Protein AF-A0A956KA22-F1 (afdb_monomer_lite)

pLDDT: mean 93.28, std 4.85, range [54.28, 98.38]

Structure (mmCIF, N/CA/C/O backbone):
data_AF-A0A956KA22-F1
#
_entry.id   AF-A0A956KA22-F1
#
loop_
_atom_site.group_PDB
_atom_site.id
_atom_site.type_symbol
_atom_site.label_atom_id
_atom_site.label_alt_id
_atom_site.label_comp_id
_atom_site.label_asym_id
_atom_site.label_entity_id
_atom_site.label_seq_id
_atom_site.pdbx_PDB_ins_code
_atom_site.Cartn_x
_atom_site.Cartn_y
_atom_site.Cartn_z
_atom_site.occupancy
_atom_site.B_iso_or_equiv
_atom_site.auth_seq_id
_atom_site.auth_comp_id
_atom_site.auth_asym_id
_atom_site.auth_atom_id
_atom_site.pdbx_PDB_model_num
ATOM 1 N N . MET A 1 1 ? -9.770 10.014 14.768 1.00 96.06 1 MET A N 1
ATOM 2 C CA . MET A 1 1 ? -10.022 9.359 13.471 1.00 96.06 1 MET A CA 1
ATOM 3 C C . MET A 1 1 ? -8.996 9.826 12.457 1.00 96.06 1 MET A C 1
ATOM 5 O O . MET A 1 1 ? -8.842 11.029 12.274 1.00 96.06 1 MET A O 1
ATOM 9 N N . ILE A 1 2 ? -8.314 8.882 11.818 1.00 96.31 2 ILE A N 1
ATOM 10 C CA . ILE A 1 2 ? -7.490 9.120 10.635 1.00 96.31 2 ILE A CA 1
ATOM 11 C C . ILE A 1 2 ? -8.403 9.063 9.406 1.00 96.31 2 ILE A C 1
ATOM 13 O O . ILE A 1 2 ? -9.091 8.064 9.208 1.00 96.31 2 ILE A O 1
ATOM 17 N N . ARG A 1 3 ? -8.429 10.140 8.619 1.00 94.81 3 ARG A N 1
ATOM 18 C CA . ARG A 1 3 ? -9.144 10.244 7.336 1.00 94.81 3 ARG A CA 1
ATOM 19 C C . ARG A 1 3 ? -8.188 10.000 6.180 1.00 94.81 3 ARG A C 1
ATOM 21 O O . ARG A 1 3 ? -7.041 10.455 6.247 1.00 94.81 3 ARG A O 1
ATOM 28 N N . GLY A 1 4 ? -8.674 9.342 5.134 1.00 92.94 4 GLY A N 1
ATOM 29 C CA . GLY A 1 4 ? -7.859 8.984 3.976 1.00 92.94 4 GLY A CA 1
ATOM 30 C C . GLY A 1 4 ? -6.761 8.015 4.364 1.00 92.94 4 GLY A C 1
ATOM 31 O O . GLY A 1 4 ? -5.598 8.238 4.039 1.00 92.94 4 GLY A O 1
ATOM 32 N N . ALA A 1 5 ? -7.125 7.003 5.154 1.00 92.81 5 ALA A N 1
ATOM 33 C CA . ALA A 1 5 ? -6.249 5.917 5.546 1.00 92.81 5 ALA A CA 1
ATOM 34 C C . ALA A 1 5 ? -5.472 5.372 4.342 1.00 92.81 5 ALA A C 1
ATOM 36 O O . ALA A 1 5 ? -6.050 5.001 3.324 1.00 92.81 5 ALA A O 1
ATOM 37 N N . ARG A 1 6 ? -4.150 5.325 4.489 1.00 92.12 6 ARG A N 1
ATOM 38 C CA . ARG A 1 6 ? -3.203 4.962 3.439 1.00 92.12 6 ARG A CA 1
ATOM 39 C C . ARG A 1 6 ? -2.410 3.735 3.870 1.00 92.12 6 ARG A C 1
ATOM 41 O O . ARG A 1 6 ? -1.650 3.864 4.833 1.00 92.12 6 ARG A O 1
ATOM 48 N N . PRO A 1 7 ? -2.592 2.563 3.233 1.00 92.38 7 PRO A N 1
ATOM 49 C CA . PRO A 1 7 ? -1.891 1.320 3.569 1.00 92.38 7 PRO A CA 1
ATOM 50 C C . PRO A 1 7 ? -0.396 1.497 3.872 1.00 92.38 7 PRO A C 1
ATOM 52 O O . PRO A 1 7 ? 0.102 1.002 4.880 1.00 92.38 7 PRO A O 1
ATOM 55 N N . GLU A 1 8 ? 0.286 2.304 3.065 1.00 93.12 8 GLU A N 1
ATOM 56 C CA . GLU A 1 8 ? 1.708 2.625 3.157 1.00 93.12 8 GLU A CA 1
ATOM 57 C C . GLU A 1 8 ? 2.130 3.318 4.469 1.00 93.12 8 GLU A C 1
ATOM 59 O O . GLU A 1 8 ? 3.310 3.328 4.808 1.00 93.12 8 GLU A O 1
ATOM 64 N N . ARG A 1 9 ? 1.186 3.883 5.233 1.00 94.31 9 ARG A N 1
ATOM 65 C CA . ARG A 1 9 ? 1.426 4.552 6.525 1.00 94.31 9 ARG A CA 1
ATOM 66 C C . ARG A 1 9 ? 1.027 3.713 7.737 1.00 94.31 9 ARG A C 1
ATOM 68 O O . ARG A 1 9 ? 1.225 4.154 8.869 1.00 94.31 9 ARG A O 1
ATOM 75 N N . LEU A 1 10 ? 0.474 2.515 7.535 1.00 94.12 10 LEU A N 1
ATOM 76 C CA . LEU A 1 10 ? -0.045 1.696 8.631 1.00 94.12 10 LEU A CA 1
ATOM 77 C C . LEU A 1 10 ? 1.044 1.328 9.646 1.00 94.12 10 LEU A C 1
ATOM 79 O O . LEU A 1 10 ? 0.828 1.460 10.849 1.00 94.12 10 LEU A O 1
ATOM 83 N N . ARG A 1 11 ? 2.202 0.865 9.163 1.00 93.06 11 ARG A N 1
ATOM 84 C CA . ARG A 1 11 ? 3.307 0.434 10.027 1.00 93.06 11 ARG A CA 1
ATOM 85 C C . ARG A 1 11 ? 3.810 1.577 10.898 1.00 93.06 11 ARG A C 1
ATOM 87 O O . ARG A 1 11 ? 3.928 1.416 12.106 1.00 93.06 11 ARG A O 1
ATOM 94 N N . GLU A 1 12 ? 4.062 2.731 10.286 1.00 92.94 12 GLU A N 1
ATOM 95 C CA . GLU A 1 12 ? 4.511 3.937 10.987 1.00 92.94 12 GLU A CA 1
ATOM 96 C C . GLU A 1 12 ? 3.501 4.381 12.045 1.00 92.94 12 GLU A C 1
ATOM 98 O O . GLU A 1 12 ? 3.892 4.701 13.165 1.00 92.94 12 GLU A O 1
ATOM 103 N N . LEU A 1 13 ? 2.202 4.351 11.720 1.00 94.25 13 LEU A N 1
ATOM 104 C CA . LEU A 1 13 ? 1.164 4.659 12.695 1.00 94.25 13 LEU A CA 1
ATOM 105 C C . LEU A 1 13 ? 1.191 3.671 13.863 1.00 94.25 13 LEU A C 1
ATOM 107 O O . LEU A 1 13 ? 1.152 4.106 15.008 1.00 94.25 13 LEU A O 1
ATOM 111 N N . LEU A 1 14 ? 1.246 2.364 13.598 1.00 93.31 14 LEU A N 1
ATOM 112 C CA . LEU A 1 14 ? 1.230 1.361 14.661 1.00 93.31 14 LEU A CA 1
ATOM 113 C C . LEU A 1 14 ? 2.436 1.521 15.596 1.00 93.31 14 LEU A C 1
ATOM 115 O O . LEU A 1 14 ? 2.249 1.551 16.808 1.00 93.31 14 LEU A O 1
ATOM 119 N N . LEU A 1 15 ? 3.634 1.723 15.037 1.00 92.38 15 LEU A N 1
ATOM 120 C CA . LEU A 1 15 ? 4.850 1.985 15.813 1.00 92.38 15 LEU A CA 1
ATOM 121 C C . LEU A 1 15 ? 4.725 3.260 16.657 1.00 92.38 15 LEU A C 1
ATOM 123 O O . LEU A 1 15 ? 5.068 3.248 17.835 1.00 92.38 15 LEU A O 1
ATOM 127 N N . ALA A 1 16 ? 4.183 4.341 16.089 1.00 93.69 16 ALA A N 1
ATOM 128 C CA . ALA A 1 16 ? 3.969 5.584 16.827 1.00 93.69 16 ALA A CA 1
ATOM 129 C C . ALA A 1 16 ? 2.950 5.417 17.967 1.00 93.69 16 ALA A C 1
ATOM 131 O O . ALA A 1 16 ? 3.121 5.989 19.040 1.00 93.69 16 ALA A O 1
ATOM 132 N N . LEU A 1 17 ? 1.888 4.631 17.764 1.00 94.06 17 LEU A N 1
ATOM 133 C CA . LEU A 1 17 ? 0.907 4.349 18.816 1.00 94.06 17 LEU A CA 1
ATOM 134 C C . LEU A 1 17 ? 1.501 3.484 19.934 1.00 94.06 17 LEU A C 1
ATOM 136 O O . LEU A 1 17 ? 1.188 3.719 21.098 1.00 94.06 17 LEU A O 1
ATOM 140 N N . GLU A 1 18 ? 2.350 2.515 19.590 1.00 92.06 18 GLU A N 1
ATOM 141 C CA . GLU A 1 18 ? 3.063 1.669 20.555 1.00 92.06 18 GLU A CA 1
ATOM 142 C C . GLU A 1 18 ? 4.124 2.450 21.344 1.00 92.06 18 GLU A C 1
ATOM 144 O O . GLU A 1 18 ? 4.355 2.149 22.508 1.00 92.06 18 GLU A O 1
ATOM 149 N N . GLU A 1 19 ? 4.742 3.479 20.758 1.00 91.94 19 GLU A N 1
ATOM 150 C CA . GLU A 1 19 ? 5.656 4.375 21.481 1.00 91.94 19 GLU A CA 1
ATOM 151 C C . GLU A 1 19 ? 4.909 5.314 22.445 1.00 91.94 19 GLU A C 1
ATOM 153 O O . GLU A 1 19 ? 5.401 5.630 23.530 1.00 91.94 19 GLU A O 1
ATOM 158 N N . LEU A 1 20 ? 3.711 5.763 22.061 1.00 89.81 20 LEU A N 1
ATOM 159 C CA . LEU A 1 20 ? 2.900 6.686 22.857 1.00 89.81 20 LEU A CA 1
ATOM 160 C C . LEU A 1 20 ? 2.201 6.025 24.049 1.00 89.81 20 LEU A C 1
ATOM 162 O O . LEU A 1 20 ? 1.875 6.720 25.014 1.00 89.81 20 LEU A O 1
ATOM 166 N N . ASP A 1 21 ? 1.924 4.723 23.981 1.00 89.06 21 ASP A N 1
ATOM 167 C CA . ASP A 1 21 ? 1.211 4.001 25.030 1.00 89.06 21 ASP A CA 1
ATOM 168 C C . ASP A 1 21 ? 2.128 3.019 25.758 1.00 89.06 21 ASP A C 1
ATOM 170 O O . ASP A 1 21 ? 2.834 2.225 25.153 1.00 89.06 21 ASP A O 1
ATOM 174 N N . ALA A 1 22 ? 2.086 3.020 27.090 1.00 77.00 22 ALA A N 1
ATOM 175 C CA . ALA A 1 22 ? 2.920 2.122 27.894 1.00 77.00 22 ALA A CA 1
ATOM 176 C C . ALA A 1 22 ? 2.488 0.638 27.809 1.00 77.00 22 ALA A C 1
ATOM 178 O O . ALA A 1 22 ? 3.142 -0.225 28.397 1.00 77.00 22 ALA A O 1
ATOM 179 N N . GLY A 1 23 ? 1.376 0.340 27.126 1.00 78.56 23 GLY A N 1
ATOM 180 C CA . GLY A 1 23 ? 0.796 -0.994 26.966 1.00 78.56 23 GLY A CA 1
ATOM 181 C C . GLY A 1 23 ? 0.636 -1.408 25.497 1.00 78.56 23 GLY A C 1
ATOM 182 O O . GLY A 1 23 ? 0.774 -0.583 24.595 1.00 78.56 23 GLY A O 1
ATOM 183 N N . PRO A 1 24 ? 0.336 -2.694 25.229 1.00 82.50 24 PRO A N 1
ATOM 184 C CA . PRO A 1 24 ? 0.204 -3.189 23.867 1.00 82.50 24 PRO A CA 1
ATOM 185 C C . PRO A 1 24 ? -1.022 -2.581 23.184 1.00 82.50 24 PRO A C 1
ATOM 187 O O . PRO A 1 24 ? -2.165 -2.793 23.607 1.00 82.50 24 PRO A O 1
ATOM 190 N N . VAL A 1 25 ? -0.780 -1.892 22.069 1.00 92.00 25 VAL A N 1
ATOM 191 C CA . VAL A 1 25 ? -1.843 -1.433 21.174 1.00 92.00 25 VAL A CA 1
ATOM 192 C C . VAL A 1 25 ? -2.562 -2.651 20.604 1.00 92.00 25 VAL A C 1
ATOM 194 O O . VAL A 1 25 ? -1.930 -3.559 20.050 1.00 92.00 25 VAL A O 1
ATOM 197 N N . ARG A 1 26 ? -3.889 -2.688 20.732 1.00 93.25 26 ARG A N 1
ATOM 198 C CA . ARG A 1 26 ? -4.719 -3.691 20.059 1.00 93.25 26 ARG A CA 1
ATOM 199 C C . ARG A 1 26 ? -5.043 -3.189 18.663 1.00 93.25 26 ARG A C 1
ATOM 201 O O . ARG A 1 26 ? -5.686 -2.157 18.517 1.00 93.25 26 ARG A O 1
ATOM 208 N N . ALA A 1 27 ? -4.635 -3.923 17.639 1.00 93.38 27 ALA A N 1
ATOM 209 C CA . ALA A 1 27 ? -5.003 -3.615 16.268 1.00 93.38 27 ALA A CA 1
ATOM 210 C C . ALA A 1 27 ? -6.053 -4.625 15.785 1.00 93.38 27 ALA A C 1
ATOM 212 O O . ALA A 1 27 ? -5.909 -5.823 16.017 1.00 93.38 27 ALA A O 1
ATOM 213 N N . SER A 1 28 ? -7.137 -4.151 15.174 1.00 92.75 28 SER A N 1
ATOM 214 C CA . SER A 1 28 ? -8.213 -5.018 14.683 1.00 92.75 28 SER A CA 1
ATOM 215 C C . SER A 1 28 ? -8.899 -4.418 13.458 1.00 92.75 28 SER A C 1
ATOM 217 O O . SER A 1 28 ? -8.960 -3.204 13.275 1.00 92.75 28 SER A O 1
ATOM 219 N N . GLU A 1 29 ? -9.411 -5.293 12.603 1.00 91.56 29 GLU A N 1
ATOM 220 C CA . GLU A 1 29 ? -10.260 -4.998 11.457 1.00 91.56 29 GLU A CA 1
ATOM 221 C C . GLU A 1 29 ? -11.742 -5.317 11.713 1.00 91.56 29 GLU A C 1
ATOM 223 O O . GLU A 1 29 ? -12.535 -5.323 10.775 1.00 91.56 29 GLU A O 1
ATOM 228 N N . ARG A 1 30 ? -12.125 -5.639 12.956 1.00 92.44 30 ARG A N 1
ATOM 229 C CA . ARG A 1 30 ? -13.505 -5.938 13.359 1.00 92.44 30 ARG A CA 1
ATOM 230 C C . ARG A 1 30 ? -13.881 -5.198 14.627 1.00 92.44 30 ARG A C 1
ATOM 232 O O . ARG A 1 30 ? -13.200 -5.296 15.644 1.00 92.44 30 ARG A O 1
ATOM 239 N N . ALA A 1 31 ? -15.037 -4.544 14.616 1.00 93.94 31 ALA A N 1
ATOM 240 C CA . ALA A 1 31 ? -15.516 -3.886 15.825 1.00 93.94 31 ALA A CA 1
ATOM 241 C C . ALA A 1 31 ? -15.891 -4.879 16.939 1.00 93.94 31 ALA A C 1
ATOM 243 O O . ALA A 1 31 ? -15.813 -4.531 18.114 1.00 93.94 31 ALA A O 1
ATOM 244 N N . GLU A 1 32 ? -16.250 -6.129 16.622 1.00 94.00 32 GLU A N 1
ATOM 245 C CA . GLU A 1 32 ? -16.602 -7.097 17.670 1.00 94.00 32 GLU A CA 1
ATOM 246 C C . GLU A 1 32 ? -15.426 -7.470 18.580 1.00 94.00 32 GLU A C 1
ATOM 248 O O . GLU A 1 32 ? -15.645 -7.757 19.762 1.00 94.00 32 GLU A O 1
ATOM 253 N N . ASP A 1 33 ? -14.196 -7.399 18.067 1.00 92.38 33 ASP A N 1
ATOM 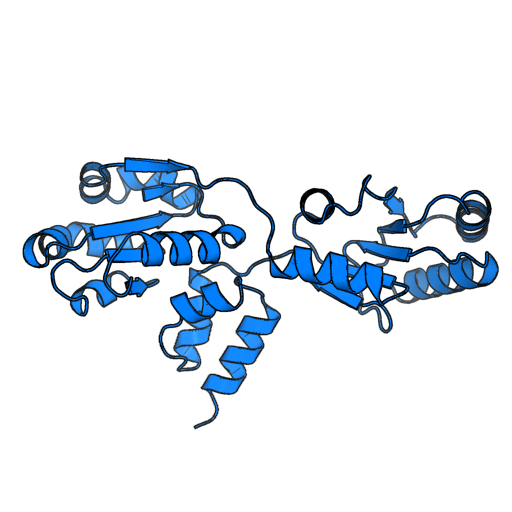254 C CA . ASP A 1 33 ? -12.973 -7.722 18.810 1.00 92.38 33 ASP A CA 1
ATOM 255 C C . ASP A 1 33 ? -12.747 -6.748 19.982 1.00 92.38 33 ASP A C 1
ATOM 257 O O . ASP A 1 33 ? -12.002 -7.043 20.918 1.00 92.38 33 ASP A O 1
ATOM 261 N N . LEU A 1 34 ? -13.437 -5.599 19.986 1.00 93.19 34 LEU A N 1
ATOM 262 C CA . LEU A 1 34 ? -13.403 -4.633 21.084 1.00 93.19 34 LEU A CA 1
ATOM 263 C C . LEU A 1 34 ? -13.885 -5.239 22.413 1.00 93.19 34 LEU A C 1
ATOM 265 O O . LEU A 1 34 ? -13.480 -4.790 23.485 1.00 93.19 34 LEU A O 1
ATOM 269 N N . ARG A 1 35 ? -14.724 -6.285 22.373 1.00 94.25 35 ARG A N 1
ATOM 270 C CA . ARG A 1 35 ? -15.208 -6.989 23.577 1.00 94.25 35 ARG A CA 1
ATOM 271 C C . ARG A 1 35 ? -14.097 -7.687 24.356 1.00 94.25 35 ARG A C 1
ATOM 273 O O . ARG A 1 35 ? -14.249 -7.910 25.556 1.00 94.25 35 ARG A O 1
ATOM 280 N N . GLU A 1 36 ? -13.016 -8.032 23.670 1.00 92.94 36 GLU A N 1
ATOM 281 C CA . GLU A 1 36 ? -11.864 -8.744 24.219 1.00 92.94 36 GLU A CA 1
ATOM 282 C C . GLU A 1 36 ? -10.769 -7.788 24.712 1.00 92.94 36 GLU A C 1
ATOM 284 O O . GLU A 1 36 ? -9.784 -8.245 25.276 1.00 92.94 36 GLU A O 1
ATOM 289 N N . CYS A 1 37 ? -10.928 -6.474 24.514 1.00 93.12 37 CYS A N 1
ATOM 290 C CA . CYS A 1 37 ? -9.918 -5.482 24.885 1.00 93.12 37 CYS A CA 1
ATOM 291 C C . CYS A 1 37 ? -9.889 -5.222 26.392 1.00 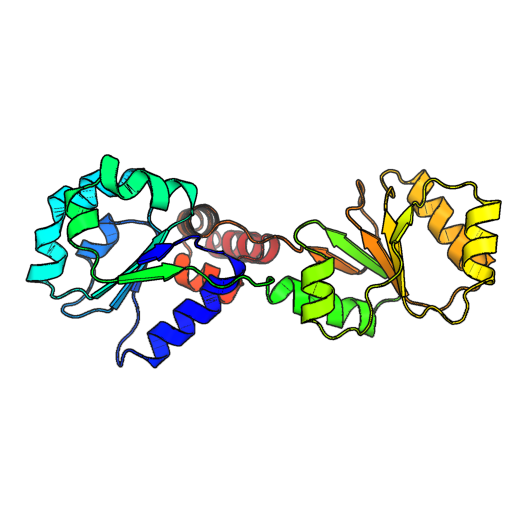93.12 37 CYS A C 1
ATOM 293 O O . CYS A 1 37 ? -10.939 -5.118 27.029 1.00 93.12 37 CYS A O 1
ATOM 295 N N . ASP A 1 38 ? -8.698 -5.036 26.948 1.00 93.56 38 ASP A N 1
ATOM 296 C CA . ASP A 1 38 ? -8.513 -4.728 28.365 1.00 93.56 38 ASP A CA 1
ATOM 297 C C . ASP A 1 38 ? -8.993 -3.308 28.721 1.00 93.56 38 ASP A C 1
ATOM 299 O O . ASP A 1 38 ? -9.151 -2.438 27.858 1.00 93.56 38 ASP A O 1
ATOM 303 N N . GLU A 1 39 ? -9.239 -3.051 30.012 1.00 94.38 39 GLU A N 1
ATOM 304 C CA . GLU A 1 39 ? -9.602 -1.706 30.476 1.00 94.38 39 GLU A CA 1
ATOM 305 C C . GLU A 1 39 ? -8.469 -0.706 30.182 1.00 94.38 39 GLU A C 1
ATOM 307 O O . GLU A 1 39 ? -7.302 -0.959 30.471 1.00 94.38 39 GLU A O 1
ATOM 312 N N . GLY A 1 40 ? -8.810 0.452 29.615 1.00 93.88 40 GLY A N 1
ATOM 313 C CA . GLY A 1 40 ? -7.864 1.519 29.294 1.00 93.88 40 GLY A CA 1
ATOM 314 C C . GLY A 1 40 ? -7.056 1.296 28.013 1.00 93.88 40 GLY A C 1
ATOM 315 O O . GLY A 1 40 ? -6.285 2.181 27.630 1.00 93.88 40 GLY A O 1
ATOM 316 N N . GLN A 1 41 ? -7.216 0.153 27.339 1.00 94.75 41 GLN A N 1
ATOM 317 C CA . GLN A 1 41 ? -6.386 -0.218 26.196 1.00 94.75 41 GLN A CA 1
ATOM 318 C C . GLN A 1 41 ? -6.535 0.763 25.020 1.00 94.75 41 GLN A C 1
ATOM 320 O O . GLN A 1 41 ? -7.635 1.243 24.719 1.00 94.75 41 GLN A O 1
ATOM 325 N N . LEU A 1 42 ? -5.410 1.062 24.359 1.00 96.12 42 LEU A N 1
ATOM 326 C CA . LEU A 1 42 ? -5.377 1.792 23.094 1.00 96.12 42 LEU A CA 1
ATOM 327 C C . LEU A 1 42 ? -5.624 0.840 21.921 1.00 96.12 42 LEU A C 1
ATOM 329 O O . LEU A 1 42 ? -4.998 -0.215 21.810 1.00 96.12 42 LEU A O 1
ATOM 333 N N . ILE A 1 43 ? -6.530 1.237 21.033 1.00 95.50 43 ILE A N 1
ATOM 334 C CA . ILE A 1 43 ? -7.012 0.412 19.933 1.00 95.50 43 ILE A CA 1
ATOM 335 C C . ILE A 1 43 ? -6.817 1.139 18.608 1.00 95.50 43 ILE A C 1
ATOM 337 O O . ILE A 1 43 ? -7.260 2.275 18.452 1.00 95.50 43 ILE A O 1
ATOM 341 N N . LEU A 1 44 ? -6.217 0.461 17.635 1.00 96.19 44 LEU A N 1
ATOM 342 C CA . LEU A 1 44 ? -6.245 0.835 16.228 1.00 96.19 44 LEU A CA 1
ATOM 343 C C . LEU A 1 44 ? -7.311 -0.010 15.523 1.00 96.19 44 LEU A C 1
ATOM 345 O O . LEU A 1 44 ? -7.132 -1.214 15.345 1.00 96.19 44 LEU A O 1
ATOM 349 N N . LEU A 1 45 ? -8.421 0.612 15.128 1.00 95.81 45 LEU A N 1
ATOM 350 C CA . LEU A 1 45 ? -9.530 -0.072 14.461 1.00 95.81 45 LEU A CA 1
ATOM 351 C C . LEU A 1 45 ? -9.591 0.331 12.987 1.00 95.81 45 LEU A C 1
ATOM 353 O O . LEU A 1 45 ? -9.887 1.488 12.679 1.00 95.81 45 LEU A O 1
ATOM 357 N N . ALA A 1 46 ? -9.350 -0.621 12.084 1.00 94.56 46 ALA A N 1
ATOM 358 C CA . ALA A 1 46 ? -9.609 -0.453 10.657 1.00 94.56 46 ALA A CA 1
ATOM 359 C C . ALA A 1 46 ? -11.120 -0.488 10.420 1.00 94.56 46 ALA A C 1
ATOM 361 O O . ALA A 1 46 ? -11.751 -1.540 10.512 1.00 94.56 46 ALA A O 1
ATOM 362 N N . LEU A 1 47 ? -11.702 0.685 10.185 1.00 94.00 47 LEU A N 1
ATOM 363 C CA . LEU A 1 47 ? -13.147 0.852 10.167 1.00 94.00 47 LEU A CA 1
ATOM 364 C C . LEU A 1 47 ? -13.727 0.368 8.841 1.00 94.00 47 LEU A C 1
ATOM 366 O O . LEU A 1 47 ? -13.304 0.817 7.776 1.00 94.00 47 LEU A O 1
ATOM 370 N N . ARG A 1 48 ? -14.745 -0.490 8.910 1.00 93.56 48 ARG A N 1
ATOM 371 C CA . ARG A 1 48 ? -15.524 -0.922 7.746 1.00 93.56 48 ARG A CA 1
ATOM 372 C C . ARG A 1 48 ? -16.941 -0.389 7.856 1.00 93.56 48 ARG A C 1
ATOM 374 O O . ARG A 1 48 ? -17.463 -0.210 8.953 1.00 93.56 48 ARG A O 1
ATOM 381 N N . GLU A 1 49 ? -17.599 -0.211 6.715 1.00 94.25 49 GLU A N 1
ATOM 382 C CA . GLU A 1 49 ? -19.009 0.201 6.688 1.00 94.25 49 GLU A CA 1
ATOM 383 C C . GLU A 1 49 ? -19.899 -0.779 7.478 1.00 94.25 49 GLU A C 1
ATOM 385 O O . GLU A 1 49 ? -20.773 -0.354 8.227 1.00 94.25 49 GLU A O 1
ATOM 390 N N . ALA A 1 50 ? -19.600 -2.081 7.408 1.00 94.00 50 ALA A N 1
ATOM 391 C CA . ALA A 1 50 ? -20.323 -3.130 8.131 1.00 94.00 50 ALA A CA 1
ATOM 392 C C . ALA A 1 50 ? -20.214 -3.043 9.669 1.00 94.00 50 ALA A C 1
ATOM 394 O O . ALA A 1 50 ? -21.038 -3.624 10.368 1.00 94.00 50 ALA A O 1
ATOM 395 N N . ASP A 1 51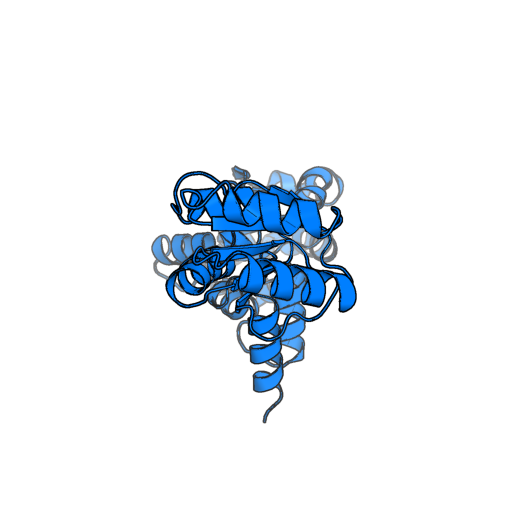 ? -19.217 -2.331 10.203 1.00 94.69 51 ASP A N 1
ATOM 396 C CA . ASP A 1 51 ? -19.009 -2.192 11.649 1.00 94.69 51 ASP A CA 1
ATOM 397 C C . ASP A 1 51 ? -19.788 -1.011 12.254 1.00 94.69 51 ASP A C 1
ATOM 399 O O . ASP A 1 51 ? -19.893 -0.896 13.476 1.00 94.69 51 ASP A O 1
ATOM 403 N N . LEU A 1 52 ? -20.319 -0.109 11.421 1.00 94.94 52 LEU A N 1
ATOM 404 C CA . LEU A 1 52 ? -20.858 1.179 11.860 1.00 94.94 52 LEU A CA 1
ATOM 405 C C . LEU A 1 52 ? -22.066 1.051 12.790 1.00 94.94 52 LEU A C 1
ATOM 407 O O . LEU A 1 52 ? -22.090 1.684 13.849 1.00 94.94 52 LEU A O 1
ATOM 411 N N . ASP A 1 53 ? -23.033 0.204 12.433 1.00 94.38 53 ASP A N 1
ATOM 412 C CA . ASP A 1 53 ? -24.211 -0.047 13.267 1.00 94.38 53 ASP A CA 1
ATOM 413 C C . ASP A 1 53 ? -23.788 -0.610 14.620 1.00 94.38 53 ASP A C 1
ATOM 415 O O . ASP A 1 53 ? -24.185 -0.109 15.675 1.00 94.38 53 ASP A O 1
ATOM 419 N N . TRP A 1 54 ? -22.915 -1.621 14.598 1.00 95.44 54 TRP A N 1
ATOM 420 C CA . TRP A 1 54 ? -22.412 -2.242 15.812 1.00 95.44 54 TRP A CA 1
ATOM 421 C C . TRP A 1 54 ? -21.730 -1.212 16.714 1.00 95.44 54 TRP A C 1
ATOM 423 O O . TRP A 1 54 ? -22.018 -1.170 17.911 1.00 95.44 54 TRP A O 1
ATOM 433 N N . LEU A 1 55 ? -20.869 -0.357 16.157 1.00 95.06 55 LEU A N 1
ATOM 434 C CA . LEU A 1 55 ? -20.161 0.675 16.915 1.00 95.06 55 LEU A CA 1
ATOM 435 C C . LEU A 1 55 ? -21.118 1.705 17.511 1.00 95.06 55 LEU A C 1
ATOM 437 O O . LEU A 1 55 ? -20.952 2.059 18.677 1.00 95.06 55 LEU A O 1
ATOM 441 N N . ASN A 1 56 ? -22.142 2.131 16.767 1.00 92.00 56 ASN A N 1
ATOM 442 C CA . ASN A 1 56 ? -23.187 3.027 17.266 1.00 92.00 56 ASN A CA 1
ATOM 443 C C . ASN A 1 56 ? -23.934 2.437 18.471 1.00 92.00 56 ASN A C 1
ATOM 445 O O . ASN A 1 56 ? -24.116 3.123 19.484 1.00 92.00 56 ASN A O 1
ATOM 449 N N . PHE A 1 57 ? -24.340 1.165 18.378 1.00 92.69 57 PHE A N 1
ATOM 450 C CA . PHE A 1 57 ? -25.054 0.470 19.453 1.00 92.69 57 PHE A CA 1
ATOM 451 C C . PHE A 1 57 ? -24.163 0.187 20.667 1.00 92.69 57 PHE A C 1
ATOM 453 O O . PHE A 1 57 ? -24.615 0.292 21.806 1.00 92.69 57 PHE A O 1
ATOM 460 N N . ASN A 1 58 ? -22.893 -0.154 20.443 1.00 94.38 58 ASN A N 1
ATOM 461 C CA . ASN A 1 58 ? -21.972 -0.595 21.491 1.00 94.38 58 ASN A CA 1
ATOM 462 C C . ASN A 1 58 ? -21.039 0.521 21.990 1.00 94.38 58 ASN A C 1
ATOM 464 O O . ASN A 1 58 ? -20.082 0.231 22.705 1.00 94.38 58 ASN A O 1
ATOM 468 N N . ARG A 1 59 ? -21.340 1.799 21.718 1.00 92.19 59 ARG A N 1
ATOM 469 C CA . ARG A 1 59 ? -20.638 2.957 22.312 1.00 92.19 59 ARG A CA 1
ATOM 470 C C . ARG A 1 59 ? -20.397 2.840 23.826 1.00 92.19 59 ARG A C 1
ATOM 472 O O . ARG A 1 59 ? -19.284 3.153 24.255 1.00 92.19 59 ARG A O 1
ATOM 479 N N . PRO A 1 60 ? -21.350 2.344 24.652 1.00 94.12 60 PRO A N 1
ATOM 480 C CA . PRO A 1 60 ? -21.110 2.166 26.084 1.00 94.12 60 PRO A CA 1
ATOM 481 C C . PRO A 1 60 ? -19.871 1.327 26.415 1.00 94.12 60 PRO A C 1
ATOM 483 O O . PRO A 1 60 ? -19.272 1.546 27.463 1.00 94.12 60 PRO A O 1
ATOM 486 N N . LEU A 1 61 ? -19.445 0.423 25.525 1.00 94.31 61 LEU A N 1
ATOM 487 C CA . LEU A 1 61 ? -18.246 -0.393 25.700 1.00 94.31 61 LEU A CA 1
ATOM 488 C C . LEU A 1 61 ? -16.978 0.465 25.845 1.00 94.31 61 LEU A C 1
ATOM 490 O O . LEU A 1 61 ? -16.172 0.201 26.735 1.00 94.31 61 LEU A O 1
ATOM 494 N N . PHE A 1 62 ? -16.822 1.520 25.034 1.00 94.06 62 PHE A N 1
ATOM 495 C CA . PHE A 1 62 ? -15.659 2.411 25.127 1.00 94.06 62 PHE A CA 1
ATOM 496 C C . PHE A 1 62 ? -15.619 3.146 26.468 1.00 94.06 62 PHE A C 1
ATOM 498 O O . PHE A 1 62 ? -14.549 3.317 27.035 1.00 94.06 62 PHE A O 1
ATOM 505 N N . VAL A 1 63 ? -16.774 3.544 27.010 1.00 93.81 63 VAL A N 1
ATOM 506 C CA . VAL A 1 63 ? -16.844 4.239 28.307 1.00 93.81 63 VAL A CA 1
ATOM 507 C C . VAL A 1 63 ? -16.619 3.267 29.460 1.00 93.81 63 VAL A C 1
ATOM 509 O O . VAL A 1 63 ? -15.795 3.533 30.330 1.00 93.81 63 VAL A O 1
ATOM 512 N N . GLN A 1 64 ? -17.312 2.126 29.456 1.00 95.00 64 GLN A N 1
ATOM 513 C CA . GLN A 1 64 ? -17.234 1.122 30.521 1.00 95.00 64 GLN A CA 1
ATOM 514 C C . GLN A 1 64 ? -15.825 0.552 30.672 1.00 95.00 64 GLN A C 1
ATOM 516 O O . GLN A 1 64 ? -15.357 0.380 31.792 1.00 95.00 64 GLN A O 1
ATOM 521 N N . ARG A 1 65 ? -15.144 0.293 29.550 1.00 94.94 65 ARG A N 1
ATOM 522 C CA . ARG A 1 65 ? -13.762 -0.199 29.535 1.00 94.94 65 ARG A CA 1
ATOM 523 C C . ARG A 1 65 ? -12.731 0.914 29.372 1.00 94.94 65 ARG A C 1
ATOM 525 O O . ARG A 1 65 ? -11.556 0.612 29.230 1.00 94.94 65 ARG A O 1
ATOM 532 N N . ARG A 1 66 ? -13.133 2.189 29.369 1.00 95.12 66 ARG A N 1
ATOM 533 C CA . ARG A 1 66 ? -12.236 3.346 29.170 1.00 95.12 66 ARG A CA 1
ATOM 534 C C . ARG A 1 66 ? -11.313 3.199 27.948 1.00 95.12 66 ARG A C 1
ATOM 536 O O . ARG A 1 66 ? -10.149 3.589 27.993 1.00 95.12 66 ARG A O 1
ATOM 543 N N . LEU A 1 67 ? -11.820 2.601 26.872 1.00 94.81 67 LEU A N 1
ATOM 544 C CA . LEU A 1 67 ? -11.038 2.329 25.670 1.00 94.81 67 LEU A CA 1
ATOM 545 C C . LEU A 1 67 ? -10.654 3.640 24.989 1.00 94.81 67 LEU A C 1
ATOM 547 O O . LEU A 1 67 ? -11.469 4.556 24.856 1.00 94.81 67 LEU A O 1
ATOM 551 N N . ARG A 1 68 ? -9.419 3.697 24.499 1.00 94.75 68 ARG A N 1
ATOM 552 C CA . ARG A 1 68 ? -8.922 4.785 23.655 1.00 94.75 68 ARG A CA 1
ATOM 553 C C . ARG A 1 68 ? -8.836 4.252 22.235 1.00 94.75 68 ARG A C 1
ATOM 555 O O . ARG A 1 68 ? -8.276 3.184 22.026 1.00 94.75 68 ARG A O 1
ATOM 562 N N . ALA A 1 69 ? -9.393 4.961 21.258 1.00 94.88 69 ALA A N 1
ATOM 563 C CA . ALA A 1 69 ? -9.516 4.428 19.905 1.00 94.88 69 ALA A CA 1
ATOM 564 C C . ALA A 1 69 ? -9.000 5.383 18.831 1.00 94.88 69 ALA A C 1
ATOM 566 O O . ALA A 1 69 ? -9.369 6.557 18.762 1.00 94.88 69 ALA A O 1
ATOM 567 N N . VAL A 1 70 ? -8.195 4.826 17.935 1.00 96.88 70 VAL A N 1
ATOM 568 C CA . VAL A 1 70 ? -7.788 5.413 16.667 1.00 96.88 70 VAL A CA 1
ATOM 569 C C . VAL A 1 70 ? -8.538 4.676 15.569 1.00 96.88 70 VAL A C 1
ATOM 571 O O . VAL A 1 70 ? -8.241 3.532 15.242 1.00 96.88 70 VAL A O 1
ATOM 574 N N . LEU A 1 71 ? -9.542 5.345 15.007 1.00 96.56 71 LEU A N 1
ATOM 575 C CA . LEU A 1 71 ? -10.262 4.844 13.838 1.00 96.56 71 LEU A CA 1
ATOM 576 C C . LEU A 1 71 ? -9.425 5.115 12.586 1.00 96.56 71 LEU A C 1
ATOM 578 O O . LEU A 1 71 ? -9.100 6.275 12.322 1.00 96.56 71 LEU A O 1
ATOM 582 N N . TRP A 1 72 ? -9.090 4.068 11.843 1.00 96.00 72 TRP A N 1
ATOM 583 C CA . TRP A 1 72 ? -8.371 4.100 10.572 1.00 96.00 72 TRP A CA 1
ATOM 584 C C . TRP A 1 72 ? -9.378 3.938 9.433 1.00 96.00 72 TRP A C 1
ATOM 586 O O . TRP A 1 72 ? -9.958 2.864 9.277 1.00 96.00 72 TRP A O 1
ATOM 596 N N . VAL A 1 73 ? -9.651 5.027 8.706 1.00 94.75 73 VAL A N 1
ATOM 597 C CA . VAL A 1 73 ? -10.811 5.128 7.808 1.00 94.75 73 VAL A CA 1
ATOM 598 C C . VAL A 1 73 ? -10.392 5.620 6.425 1.00 94.75 73 VAL A C 1
ATOM 600 O O . VAL A 1 73 ? -9.766 6.676 6.300 1.00 94.75 73 VAL A O 1
ATOM 603 N N . GLU A 1 74 ? -10.746 4.859 5.390 1.00 92.62 74 GLU A N 1
ATOM 604 C CA . GLU A 1 74 ? -10.570 5.239 3.980 1.00 92.62 74 GLU A CA 1
ATOM 605 C C . GLU A 1 74 ? -11.450 6.456 3.626 1.00 92.62 74 GLU A C 1
ATOM 607 O O . GLU A 1 74 ? -12.423 6.754 4.329 1.00 92.62 74 GLU A O 1
ATOM 612 N N . ASP A 1 75 ? -11.087 7.204 2.579 1.00 90.75 75 ASP A N 1
ATOM 613 C CA . ASP A 1 75 ? -11.725 8.493 2.259 1.00 90.75 75 ASP A CA 1
ATOM 614 C C . ASP A 1 75 ? -13.231 8.342 1.984 1.00 90.75 75 ASP A C 1
ATOM 616 O O . ASP A 1 75 ? -14.042 9.091 2.538 1.00 90.75 75 ASP A O 1
ATOM 620 N N . GLU A 1 76 ? -13.628 7.318 1.224 1.00 91.50 76 GLU A N 1
ATOM 621 C CA . GLU A 1 76 ? -15.023 7.071 0.849 1.00 91.50 76 GLU A CA 1
ATOM 622 C C . GLU A 1 76 ? -15.924 6.858 2.073 1.00 91.50 76 GLU A C 1
ATOM 624 O O . GLU A 1 76 ? -17.054 7.359 2.133 1.00 91.50 76 GLU A O 1
ATOM 629 N N . LEU A 1 77 ? -15.428 6.119 3.070 1.00 93.75 77 LEU A N 1
ATOM 630 C CA . LEU A 1 77 ? -16.170 5.848 4.297 1.00 93.75 77 LEU A CA 1
ATOM 631 C C . LEU A 1 77 ? -16.150 7.055 5.239 1.00 93.75 77 LEU A C 1
ATOM 633 O O . LEU A 1 77 ? -17.172 7.376 5.849 1.00 93.75 77 LEU A O 1
ATOM 637 N N . ALA A 1 78 ? -15.015 7.752 5.336 1.00 93.62 78 ALA A N 1
ATOM 638 C CA . ALA A 1 78 ? -14.871 8.931 6.183 1.00 93.62 78 ALA A CA 1
ATOM 639 C C . ALA A 1 78 ? -15.872 10.038 5.811 1.00 93.62 78 ALA A C 1
ATOM 641 O O . ALA A 1 78 ? -16.433 10.681 6.700 1.00 93.62 78 ALA A O 1
ATOM 642 N N . ASP A 1 79 ? -16.133 10.235 4.517 1.00 93.19 79 ASP A N 1
ATOM 643 C CA . ASP A 1 79 ? -17.059 11.258 4.019 1.00 93.19 79 ASP A CA 1
ATOM 644 C C . ASP A 1 79 ? -18.532 10.931 4.302 1.00 93.19 79 ASP A C 1
ATOM 646 O O . ASP A 1 79 ? -19.355 11.828 4.527 1.00 93.19 79 ASP A O 1
ATOM 650 N N . ARG A 1 80 ? -18.868 9.638 4.331 1.00 95.00 80 ARG A N 1
ATOM 651 C CA . ARG A 1 80 ? -20.229 9.145 4.583 1.00 95.00 80 ARG A CA 1
ATOM 652 C C . ARG A 1 80 ? -20.513 8.905 6.066 1.00 95.00 80 ARG A C 1
ATOM 654 O O . ARG A 1 80 ? -21.681 8.808 6.443 1.00 95.00 80 ARG A O 1
ATOM 661 N N . LEU A 1 81 ? -19.482 8.868 6.912 1.00 94.31 81 LEU A N 1
ATOM 662 C CA . LEU A 1 81 ? -19.585 8.475 8.319 1.00 94.31 81 LEU A CA 1
ATOM 663 C C . LEU A 1 81 ? -20.652 9.257 9.091 1.00 94.31 81 LEU A C 1
ATOM 665 O O . LEU A 1 81 ? -21.451 8.653 9.795 1.00 94.31 81 LEU A O 1
ATOM 669 N N . LYS A 1 82 ? -20.723 10.582 8.918 1.00 94.44 82 LYS A N 1
ATOM 670 C CA . LYS A 1 82 ? -21.707 11.428 9.620 1.00 94.44 82 LYS A CA 1
ATOM 671 C C . LYS A 1 82 ? -23.165 11.074 9.309 1.00 94.44 82 LYS A C 1
ATOM 673 O O . LYS A 1 82 ? -24.050 11.390 10.092 1.00 94.44 82 LYS A O 1
ATOM 678 N N . PHE A 1 83 ? -23.420 10.468 8.150 1.00 94.69 83 PHE A N 1
ATOM 679 C CA . PHE A 1 83 ? -24.760 10.079 7.719 1.00 94.69 83 PHE A CA 1
ATOM 680 C C . PHE A 1 83 ? -25.085 8.641 8.114 1.00 94.69 83 PHE A C 1
ATOM 682 O O . PHE A 1 83 ? -26.219 8.350 8.475 1.00 94.69 83 PHE A O 1
ATOM 689 N N . LEU A 1 84 ? -24.093 7.753 8.037 1.00 94.62 84 LEU A N 1
ATOM 690 C CA . LEU A 1 84 ? -24.256 6.332 8.340 1.00 94.62 84 LEU A CA 1
ATOM 691 C C . LEU A 1 84 ? -24.215 6.057 9.848 1.00 94.62 84 LEU A C 1
ATOM 693 O O . LEU A 1 84 ? -24.942 5.207 10.344 1.00 94.62 84 LEU A O 1
ATOM 697 N N . ALA A 1 85 ? -23.384 6.797 10.581 1.00 94.94 85 ALA A N 1
ATOM 698 C CA . ALA A 1 85 ? -23.207 6.655 12.016 1.00 94.94 85 ALA A CA 1
ATOM 699 C C . ALA A 1 85 ? -23.043 8.023 12.706 1.00 94.94 85 ALA A C 1
ATOM 701 O O . ALA A 1 85 ? -21.954 8.338 13.191 1.00 94.94 85 ALA A O 1
ATOM 702 N N . PRO A 1 86 ? -24.109 8.849 12.757 1.00 93.62 86 PRO A N 1
ATOM 703 C CA . PRO A 1 86 ? -24.043 10.206 13.319 1.00 93.62 86 PRO A CA 1
ATOM 704 C C . PRO A 1 86 ? -23.585 10.205 14.782 1.00 93.62 86 PRO A C 1
ATOM 706 O O . PRO A 1 86 ? -22.742 10.993 15.190 1.00 93.62 86 PRO A O 1
ATOM 709 N N . ASP A 1 87 ? -24.079 9.238 15.545 1.00 93.00 87 ASP A N 1
ATOM 710 C CA . ASP A 1 87 ? -23.782 9.037 16.957 1.00 93.00 87 ASP A CA 1
ATOM 711 C C . ASP A 1 87 ? -22.305 8.709 17.244 1.00 93.00 87 ASP A C 1
ATOM 713 O O . ASP A 1 87 ? -21.729 9.198 18.219 1.00 93.00 87 ASP A O 1
ATOM 717 N N . LEU A 1 88 ? -21.694 7.858 16.415 1.00 93.44 88 LEU A N 1
ATOM 718 C CA . LEU A 1 88 ? -20.262 7.572 16.445 1.00 93.44 88 LEU A CA 1
ATOM 719 C C . LEU A 1 88 ? -19.465 8.791 15.985 1.00 93.44 88 LEU A C 1
ATOM 721 O O . LEU A 1 88 ? -18.454 9.113 16.600 1.00 93.44 88 LEU A O 1
ATOM 725 N N . HIS A 1 89 ? -19.914 9.465 14.924 1.00 93.62 89 HIS A N 1
ATOM 726 C CA . HIS A 1 89 ? -19.258 10.655 14.391 1.00 93.62 89 HIS A CA 1
ATOM 727 C C . HIS A 1 89 ? -19.143 11.762 15.448 1.00 93.62 89 HIS A C 1
ATOM 729 O O . HIS A 1 89 ? -18.063 12.321 15.624 1.00 93.62 89 HIS A O 1
ATOM 735 N N . ASP A 1 90 ? -20.216 12.027 16.193 1.00 93.31 90 ASP A N 1
ATOM 736 C CA . ASP A 1 90 ? -20.244 13.042 17.254 1.00 93.31 90 ASP A CA 1
ATOM 737 C C . ASP A 1 90 ? -19.347 12.690 18.451 1.00 93.31 90 ASP A C 1
ATOM 739 O O . ASP A 1 90 ? -18.927 13.564 19.207 1.00 93.31 90 ASP A O 1
ATOM 743 N N . TRP A 1 91 ? -19.009 11.411 18.613 1.00 93.12 91 TRP A N 1
ATOM 744 C CA . TRP A 1 91 ? -18.064 10.931 19.620 1.00 93.12 91 TRP A CA 1
ATOM 745 C C . TRP A 1 91 ? -16.593 11.071 19.218 1.00 93.12 91 TRP A C 1
ATOM 747 O O . TRP A 1 91 ? -15.705 10.886 20.052 1.00 93.12 91 TRP A O 1
ATOM 757 N N . ILE A 1 92 ? -16.298 11.382 17.955 1.00 94.62 92 ILE A N 1
ATOM 758 C CA . ILE A 1 92 ? -14.921 11.517 17.486 1.00 94.62 92 ILE A CA 1
ATOM 759 C C . ILE A 1 92 ? -14.367 12.874 17.913 1.00 94.62 92 ILE A C 1
ATOM 761 O O . ILE A 1 92 ? -14.718 13.913 17.362 1.00 94.62 92 ILE A O 1
ATOM 765 N N . SER A 1 93 ? -13.410 12.855 18.840 1.00 93.94 93 SER A N 1
ATOM 766 C CA . SER A 1 93 ? -12.788 14.085 19.347 1.00 93.94 93 SER A CA 1
ATOM 767 C C . SER A 1 93 ? -11.881 14.785 18.329 1.00 93.94 93 SER A C 1
ATOM 769 O O . SER A 1 93 ? -11.753 16.007 18.350 1.00 93.94 93 SER A O 1
ATOM 771 N N . HIS A 1 94 ? -11.212 14.026 17.452 1.00 95.94 94 HIS A N 1
ATOM 772 C CA . HIS A 1 94 ? -10.206 14.563 16.532 1.00 95.94 94 HIS A CA 1
ATOM 773 C C . HIS A 1 94 ? -10.245 13.898 15.159 1.00 95.94 94 HIS A C 1
ATOM 775 O O . HIS A 1 94 ? -10.355 12.673 15.044 1.00 95.94 94 HIS A O 1
ATOM 781 N N . PHE A 1 95 ? -10.039 14.713 14.126 1.00 95.12 95 PHE A N 1
ATOM 782 C CA . PHE A 1 95 ? -9.898 14.294 12.737 1.00 95.12 95 PHE A CA 1
ATOM 783 C C . PHE A 1 95 ? -8.500 14.657 12.246 1.00 95.12 95 PHE A C 1
ATOM 785 O O . PHE A 1 95 ? -8.116 15.824 12.270 1.00 95.12 95 PHE A O 1
ATOM 792 N N . VAL A 1 96 ? -7.745 13.660 11.797 1.00 95.44 96 VAL A N 1
ATOM 793 C CA . VAL A 1 96 ? -6.384 13.836 11.285 1.00 95.44 96 VAL A CA 1
ATOM 794 C C . VAL A 1 96 ? -6.347 13.296 9.867 1.00 95.44 96 VAL A C 1
ATOM 796 O O . VAL A 1 96 ? -6.774 12.171 9.623 1.00 95.44 96 VAL A O 1
ATOM 799 N N . LYS A 1 97 ? -5.861 14.090 8.915 1.00 95.19 97 LYS A N 1
ATOM 800 C CA . LYS A 1 97 ? -5.650 13.619 7.545 1.00 95.19 97 LYS A CA 1
ATOM 801 C C . LYS A 1 97 ? -4.387 12.762 7.500 1.00 95.19 97 LYS A C 1
ATOM 803 O O . LYS A 1 97 ? -3.349 13.201 7.994 1.00 95.19 97 LYS A O 1
ATOM 808 N N . CYS A 1 98 ? -4.464 11.572 6.908 1.00 94.62 98 CYS A N 1
ATOM 809 C CA . CYS A 1 98 ? -3.287 10.732 6.721 1.00 94.62 98 CYS A CA 1
ATOM 810 C C . CYS A 1 98 ? -2.300 11.426 5.761 1.00 94.62 98 CYS A C 1
ATOM 812 O O . CYS A 1 98 ? -2.713 11.862 4.677 1.00 94.62 98 CYS A O 1
ATOM 814 N N . PRO A 1 99 ? -1.016 11.578 6.132 1.00 92.62 99 PRO A N 1
ATOM 815 C CA . PRO A 1 99 ? -0.027 12.153 5.231 1.00 92.62 99 PRO A CA 1
ATOM 816 C C . PRO A 1 99 ? 0.204 11.231 4.020 1.00 92.62 99 PRO A C 1
ATOM 818 O O . PRO A 1 99 ? 0.127 10.008 4.156 1.00 92.62 99 PRO A O 1
ATOM 821 N N . PRO A 1 100 ? 0.518 11.782 2.831 1.00 90.06 100 PRO A N 1
ATOM 822 C CA . PRO A 1 100 ? 0.886 10.961 1.679 1.00 90.06 100 PRO A CA 1
ATOM 823 C C . PRO A 1 100 ? 2.160 10.170 1.981 1.00 90.06 100 PRO A C 1
ATOM 825 O O . PRO A 1 100 ? 2.982 10.620 2.779 1.00 90.06 100 PRO A O 1
ATOM 828 N N . GLY A 1 101 ? 2.356 9.021 1.339 1.00 89.00 101 GLY A N 1
ATOM 829 C CA . GLY A 1 101 ? 3.565 8.212 1.471 1.00 89.00 101 GLY A CA 1
ATOM 830 C C . GLY A 1 101 ? 3.767 7.255 0.316 1.00 89.00 101 GLY A C 1
ATOM 831 O O . GLY A 1 101 ? 2.954 7.211 -0.601 1.00 89.00 101 GLY A O 1
ATOM 832 N N . VAL A 1 102 ? 4.863 6.504 0.386 1.00 93.19 102 VAL A N 1
ATOM 833 C CA . VAL A 1 102 ? 5.147 5.393 -0.522 1.00 93.19 102 VAL A CA 1
ATOM 834 C C . VAL A 1 102 ? 5.364 4.132 0.302 1.00 93.19 102 VAL A C 1
ATOM 836 O O . VAL A 1 102 ? 5.843 4.243 1.437 1.00 93.19 102 VAL A O 1
ATOM 839 N N . PRO A 1 103 ? 5.054 2.945 -0.233 1.00 93.62 103 PRO A N 1
ATOM 840 C CA . PRO A 1 103 ? 5.299 1.713 0.494 1.00 93.62 103 PRO A CA 1
ATOM 841 C C . PRO A 1 103 ? 6.791 1.499 0.757 1.00 93.62 103 PRO A C 1
ATOM 843 O O . PRO A 1 103 ? 7.633 1.645 -0.135 1.00 93.62 103 PRO A O 1
ATOM 846 N N . GLU A 1 104 ? 7.134 1.138 1.992 1.00 92.56 104 GLU A N 1
ATOM 847 C CA . GLU A 1 104 ? 8.529 0.940 2.388 1.00 92.56 104 GLU A CA 1
ATOM 848 C C . GLU A 1 104 ? 9.178 -0.222 1.624 1.00 92.56 104 GLU A C 1
ATOM 850 O O . GLU A 1 104 ? 10.335 -0.099 1.215 1.00 92.56 104 GLU A O 1
ATOM 855 N N . HIS A 1 105 ? 8.441 -1.316 1.383 1.00 93.44 105 HIS A N 1
ATOM 856 C CA . HIS A 1 105 ? 8.936 -2.461 0.610 1.00 93.44 105 HIS A CA 1
ATOM 857 C C . HIS A 1 105 ? 9.259 -2.061 -0.830 1.00 93.44 105 HIS A C 1
ATOM 859 O O . HIS A 1 105 ? 10.322 -2.412 -1.334 1.00 93.44 105 HIS A O 1
ATOM 865 N N . ALA A 1 106 ? 8.409 -1.246 -1.456 1.00 95.75 106 ALA A N 1
ATOM 866 C CA . ALA A 1 106 ? 8.622 -0.753 -2.809 1.00 95.75 106 ALA A CA 1
ATOM 867 C C . ALA A 1 106 ? 9.855 0.161 -2.891 1.00 95.75 106 ALA A C 1
ATOM 869 O O . ALA A 1 106 ? 10.695 0.007 -3.779 1.00 95.75 106 ALA A O 1
ATOM 870 N N . ARG A 1 107 ? 10.021 1.066 -1.914 1.00 95.44 107 ARG A N 1
ATOM 871 C CA . ARG A 1 107 ? 11.207 1.930 -1.798 1.00 95.44 107 ARG A CA 1
ATOM 872 C C . ARG A 1 107 ? 12.487 1.112 -1.608 1.00 95.44 107 ARG A C 1
ATOM 874 O O . ARG A 1 107 ? 13.478 1.353 -2.293 1.00 95.44 107 ARG A O 1
ATOM 881 N N . ALA A 1 108 ? 12.475 0.145 -0.691 1.00 94.19 108 ALA A N 1
ATOM 882 C CA . ALA A 1 108 ? 13.622 -0.720 -0.427 1.00 94.19 108 ALA A CA 1
ATOM 883 C C . ALA A 1 108 ? 13.958 -1.607 -1.637 1.00 94.19 108 ALA A C 1
ATOM 885 O O . ALA A 1 108 ? 15.127 -1.724 -2.010 1.00 94.19 108 ALA A O 1
ATOM 886 N N . GLY A 1 109 ? 12.938 -2.180 -2.281 1.00 95.31 109 GLY A N 1
ATOM 887 C CA . GLY A 1 109 ? 13.061 -2.990 -3.489 1.00 95.31 109 GLY A CA 1
ATOM 888 C C . GLY A 1 109 ? 13.641 -2.201 -4.659 1.00 95.31 109 GLY A C 1
ATOM 889 O O . GLY A 1 109 ? 14.539 -2.700 -5.336 1.00 95.31 109 GLY A O 1
ATOM 890 N N . LEU A 1 110 ? 13.212 -0.949 -4.849 1.00 96.31 110 LEU A N 1
ATOM 891 C CA . LEU A 1 110 ? 13.766 -0.049 -5.861 1.00 96.31 110 LEU A CA 1
ATOM 892 C C . LEU A 1 110 ? 15.271 0.167 -5.659 1.00 96.31 110 LEU A C 1
ATOM 894 O O . LEU A 1 110 ? 16.060 -0.133 -6.558 1.00 96.31 110 LEU A O 1
ATOM 898 N N . SER A 1 111 ? 15.681 0.603 -4.464 1.00 94.75 111 SER A N 1
ATOM 899 C CA . SER A 1 111 ? 17.098 0.838 -4.159 1.00 94.75 111 SER A CA 1
ATOM 900 C C . SER A 1 111 ? 17.938 -0.441 -4.251 1.00 94.75 111 SER A C 1
ATOM 902 O O . SER A 1 111 ? 19.052 -0.428 -4.781 1.00 94.75 111 SER A O 1
ATOM 904 N N . MET A 1 112 ? 17.422 -1.580 -3.776 1.00 94.25 112 MET A N 1
ATOM 905 C CA . MET A 1 112 ? 18.121 -2.863 -3.894 1.00 94.25 112 MET A CA 1
ATOM 906 C C . MET A 1 112 ? 18.266 -3.316 -5.347 1.00 94.25 112 MET A C 1
ATOM 908 O O . MET A 1 112 ? 19.350 -3.752 -5.747 1.00 94.25 112 MET A O 1
ATOM 912 N N . GLY A 1 113 ? 17.199 -3.209 -6.137 1.00 94.75 113 GLY A N 1
ATOM 913 C CA . GLY A 1 113 ? 17.193 -3.614 -7.534 1.00 94.75 113 GLY A CA 1
ATOM 914 C C . GLY A 1 113 ? 18.172 -2.794 -8.366 1.00 94.75 113 GLY A C 1
ATOM 915 O O . GLY A 1 113 ? 19.010 -3.370 -9.052 1.00 94.75 113 GLY A O 1
ATOM 916 N N . LEU A 1 114 ? 18.164 -1.464 -8.236 1.00 94.06 114 LEU A N 1
ATOM 917 C CA . LEU A 1 114 ? 19.094 -0.591 -8.967 1.00 94.06 114 LEU A CA 1
ATOM 918 C C . LEU A 1 114 ? 20.562 -0.830 -8.591 1.00 94.06 114 LEU A C 1
ATOM 920 O O . LEU A 1 114 ? 21.453 -0.772 -9.449 1.00 94.06 114 LEU A O 1
ATOM 924 N N . ARG A 1 115 ? 20.827 -1.130 -7.314 1.00 93.69 115 ARG A N 1
ATOM 925 C CA . ARG A 1 115 ? 22.182 -1.384 -6.819 1.00 93.69 115 ARG A CA 1
ATOM 926 C C . ARG A 1 115 ? 22.769 -2.680 -7.373 1.00 93.69 115 ARG A C 1
ATOM 928 O O . ARG A 1 115 ? 23.927 -2.688 -7.792 1.00 93.69 115 ARG A O 1
ATOM 935 N N . TRP A 1 116 ? 21.994 -3.762 -7.361 1.00 93.50 116 TRP A N 1
ATOM 936 C CA . TRP A 1 116 ? 22.518 -5.113 -7.585 1.00 93.50 116 TRP A CA 1
ATOM 937 C C . TRP A 1 116 ? 22.154 -5.728 -8.934 1.00 93.50 116 TRP A C 1
ATOM 939 O O . TRP A 1 116 ? 22.800 -6.692 -9.340 1.00 93.50 116 TRP A O 1
ATOM 949 N N . TRP A 1 117 ? 21.166 -5.180 -9.641 1.00 95.19 117 TRP A N 1
ATOM 950 C CA . TRP A 1 117 ? 20.658 -5.756 -10.881 1.00 95.19 117 TRP A CA 1
ATOM 951 C C . TRP A 1 117 ? 20.818 -4.792 -12.056 1.00 95.19 117 TRP A C 1
ATOM 953 O O . TRP A 1 117 ? 20.659 -3.584 -11.895 1.00 95.19 117 TRP A O 1
ATOM 963 N N . PRO A 1 118 ? 21.106 -5.302 -13.267 1.00 91.19 118 PRO A N 1
ATOM 964 C CA . PRO A 1 118 ? 21.163 -4.471 -14.470 1.00 91.19 118 PRO A CA 1
ATOM 965 C C . PRO A 1 118 ? 19.771 -3.991 -14.916 1.00 91.19 118 PRO A C 1
ATOM 967 O O . PRO A 1 118 ? 19.659 -2.990 -15.627 1.00 91.19 118 PRO A O 1
ATOM 970 N N . GLY A 1 119 ? 18.713 -4.695 -14.496 1.00 95.25 119 GLY A N 1
ATOM 971 C CA . GLY A 1 119 ? 17.332 -4.399 -14.845 1.00 95.25 119 GLY A CA 1
ATOM 972 C C . GLY A 1 119 ? 16.364 -4.616 -13.682 1.00 95.25 119 GLY A C 1
ATOM 973 O O . GLY A 1 119 ? 16.517 -5.561 -12.909 1.00 95.25 119 GLY A O 1
ATOM 974 N N . LEU A 1 120 ? 15.349 -3.761 -13.595 1.00 97.62 120 LEU A N 1
ATOM 975 C CA . LEU A 1 120 ? 14.266 -3.793 -12.615 1.00 97.62 120 LEU A CA 1
ATOM 976 C C . LEU A 1 120 ? 12.918 -3.789 -13.340 1.00 97.62 120 LEU A C 1
ATOM 978 O O . LEU A 1 120 ? 12.743 -3.055 -14.305 1.00 97.62 120 LEU A O 1
ATOM 982 N N . ALA A 1 121 ? 11.968 -4.606 -12.902 1.00 97.88 121 ALA A N 1
ATOM 983 C CA . ALA A 1 121 ? 10.597 -4.608 -13.396 1.00 97.88 121 ALA A CA 1
ATOM 984 C C . ALA A 1 121 ? 9.676 -4.078 -12.296 1.00 97.88 121 ALA A C 1
ATOM 986 O O . ALA A 1 121 ? 9.419 -4.771 -11.316 1.00 97.88 121 ALA A O 1
ATOM 987 N N . TRP A 1 122 ? 9.218 -2.844 -12.468 1.00 97.81 122 TRP A N 1
ATOM 988 C CA . TRP A 1 122 ? 8.339 -2.138 -11.550 1.00 97.81 122 TRP A CA 1
ATOM 989 C C . TRP A 1 122 ? 6.877 -2.397 -11.916 1.00 97.81 122 TRP A C 1
ATOM 991 O O . TRP A 1 122 ? 6.521 -2.311 -13.093 1.00 97.81 122 TRP A O 1
ATOM 1001 N N . ARG A 1 123 ? 6.031 -2.701 -10.928 1.00 95.62 123 ARG A N 1
ATOM 1002 C CA . ARG A 1 123 ? 4.600 -2.979 -11.114 1.00 95.62 123 ARG A CA 1
ATOM 1003 C C . ARG A 1 123 ? 3.747 -2.093 -10.211 1.00 95.62 123 ARG A C 1
ATOM 1005 O O . ARG A 1 123 ? 3.847 -2.171 -8.997 1.00 95.62 123 ARG A O 1
ATOM 1012 N N . GLY A 1 124 ? 2.920 -1.277 -10.851 1.00 92.75 124 GLY A N 1
ATOM 1013 C CA . GLY A 1 124 ? 2.048 -0.208 -10.378 1.00 92.75 124 GLY A CA 1
ATOM 1014 C C . GLY A 1 124 ? 2.464 0.531 -9.114 1.00 92.75 124 GLY A C 1
ATOM 1015 O O . GLY A 1 124 ? 3.642 0.786 -8.897 1.00 92.75 124 GLY A O 1
ATOM 1016 N N . GLY A 1 125 ? 1.496 1.025 -8.346 1.00 91.19 125 GLY A N 1
ATOM 1017 C CA . GLY A 1 125 ? 1.747 2.116 -7.401 1.00 91.19 125 GLY A CA 1
ATOM 1018 C C . GLY A 1 125 ? 2.306 3.377 -8.085 1.00 91.19 125 GLY A C 1
ATOM 1019 O O . GLY A 1 125 ? 2.236 3.536 -9.303 1.00 91.19 125 GLY A O 1
ATOM 1020 N N . ASP A 1 126 ? 2.869 4.295 -7.297 1.00 93.62 126 ASP A N 1
ATOM 1021 C CA . ASP A 1 126 ? 3.463 5.538 -7.809 1.00 93.62 126 ASP A CA 1
ATOM 1022 C C . ASP A 1 126 ? 4.993 5.413 -7.904 1.00 93.62 126 ASP A C 1
ATOM 1024 O O . ASP A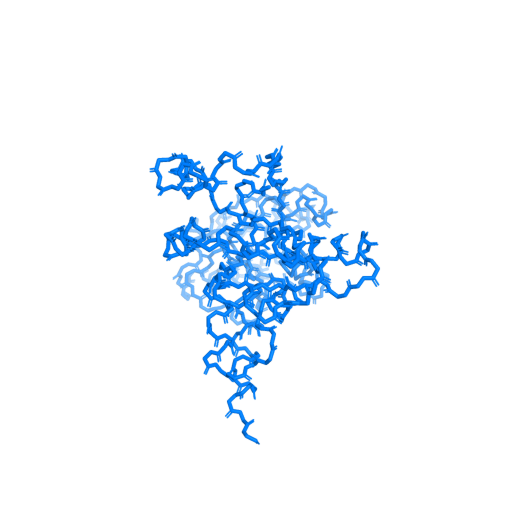 1 126 ? 5.727 5.645 -6.934 1.00 93.62 126 ASP A O 1
ATOM 1028 N N . PHE A 1 127 ? 5.481 5.029 -9.089 1.00 95.31 127 PHE A N 1
ATOM 1029 C CA . PHE A 1 127 ? 6.916 4.923 -9.373 1.00 95.31 127 PHE A CA 1
ATOM 1030 C C . PHE A 1 127 ? 7.649 6.246 -9.142 1.00 95.31 127 PHE A C 1
ATOM 1032 O O . PHE A 1 127 ? 8.731 6.256 -8.560 1.00 95.31 127 PHE A O 1
ATOM 1039 N N . ALA A 1 128 ? 7.074 7.365 -9.588 1.00 94.06 128 ALA A N 1
ATOM 1040 C CA . ALA A 1 128 ? 7.733 8.663 -9.528 1.00 94.06 128 ALA A CA 1
ATOM 1041 C C . ALA A 1 128 ? 7.882 9.131 -8.076 1.00 94.06 128 ALA A C 1
ATOM 1043 O O . ALA A 1 128 ? 8.972 9.534 -7.667 1.00 94.06 128 ALA A O 1
ATOM 1044 N N . ALA A 1 129 ? 6.820 9.011 -7.275 1.00 93.00 129 ALA A N 1
ATOM 1045 C CA . ALA A 1 129 ? 6.890 9.301 -5.849 1.00 93.00 129 ALA A CA 1
ATOM 1046 C C . ALA A 1 129 ? 7.878 8.369 -5.136 1.00 93.00 129 ALA A C 1
ATOM 1048 O O . ALA A 1 129 ? 8.658 8.831 -4.300 1.00 93.00 129 ALA A O 1
ATOM 1049 N N . THR A 1 130 ? 7.891 7.077 -5.484 1.00 95.62 130 THR A N 1
ATOM 1050 C CA . THR A 1 130 ? 8.811 6.114 -4.862 1.00 95.62 130 THR A CA 1
ATOM 1051 C C . THR A 1 130 ? 10.263 6.403 -5.221 1.00 95.62 130 THR A C 1
ATOM 1053 O O . THR A 1 130 ? 11.112 6.355 -4.336 1.00 95.62 130 THR A O 1
ATOM 1056 N N . TRP A 1 131 ? 10.537 6.799 -6.465 1.00 95.50 131 TRP A N 1
ATOM 1057 C CA . TRP A 1 131 ? 11.858 7.233 -6.919 1.00 95.50 131 TRP A CA 1
ATOM 1058 C C . TRP A 1 131 ? 12.378 8.445 -6.144 1.00 95.50 131 TRP A C 1
ATOM 1060 O O . TRP A 1 131 ? 13.524 8.480 -5.692 1.00 95.50 131 TRP A O 1
ATOM 1070 N N . VAL A 1 132 ? 11.523 9.457 -5.967 1.00 92.88 132 VAL A N 1
ATOM 1071 C CA . VAL A 1 132 ? 11.870 10.644 -5.176 1.00 92.88 132 VAL A CA 1
ATOM 1072 C C . VAL A 1 132 ? 12.135 10.248 -3.721 1.00 92.88 132 VAL A C 1
ATOM 1074 O O . VAL A 1 132 ? 13.123 10.681 -3.129 1.00 92.88 132 VAL A O 1
ATOM 1077 N N . ALA A 1 133 ? 11.294 9.383 -3.150 1.00 90.94 133 ALA A N 1
ATOM 1078 C CA . ALA A 1 133 ? 11.433 8.915 -1.775 1.00 90.94 133 ALA A CA 1
ATOM 1079 C C . ALA A 1 133 ? 12.664 8.016 -1.547 1.00 90.94 133 ALA A C 1
ATOM 1081 O O . ALA A 1 133 ? 13.190 7.981 -0.433 1.00 90.94 133 ALA A O 1
ATOM 1082 N N . SER A 1 134 ? 13.143 7.300 -2.567 1.00 90.62 134 SER A N 1
ATOM 1083 C CA . SER A 1 134 ? 14.362 6.485 -2.497 1.00 90.62 134 SER A CA 1
ATOM 1084 C C . SER A 1 134 ? 15.651 7.299 -2.651 1.00 90.62 134 SER A C 1
ATOM 1086 O O . SER A 1 134 ? 16.727 6.749 -2.450 1.00 90.62 134 SER A O 1
ATOM 1088 N N . GLN A 1 135 ? 15.559 8.607 -2.929 1.00 87.44 135 GLN A N 1
ATOM 1089 C CA . GLN A 1 135 ? 16.709 9.508 -3.102 1.00 87.44 135 GLN A CA 1
ATOM 1090 C C . GLN A 1 135 ? 17.656 9.082 -4.238 1.00 87.44 135 GLN A C 1
ATOM 1092 O O . GLN A 1 135 ? 18.845 9.392 -4.214 1.00 87.44 135 GLN A O 1
ATOM 1097 N N . GLU A 1 136 ? 17.128 8.436 -5.279 1.00 86.19 136 GLU A N 1
ATOM 1098 C CA . GLU A 1 136 ? 17.905 7.940 -6.431 1.00 86.19 136 GLU A CA 1
ATOM 1099 C C . GLU A 1 136 ? 18.243 9.065 -7.440 1.00 86.19 136 GLU A C 1
ATOM 1101 O O . GLU A 1 136 ? 18.492 8.832 -8.621 1.00 86.19 136 GLU A O 1
ATOM 1106 N N . GLY A 1 137 ? 18.242 10.322 -6.983 1.00 85.81 137 GLY A N 1
ATOM 1107 C CA . GLY A 1 137 ? 18.478 11.508 -7.803 1.00 85.81 137 GLY A CA 1
ATOM 1108 C C . GLY A 1 137 ? 17.282 11.895 -8.677 1.00 85.81 137 GLY A C 1
ATOM 1109 O O . GLY A 1 137 ? 16.122 11.708 -8.308 1.00 85.81 137 GLY A O 1
ATOM 1110 N N . ALA A 1 138 ? 17.565 12.488 -9.839 1.00 87.19 138 ALA A N 1
ATOM 1111 C CA . ALA A 1 138 ? 16.536 12.878 -10.798 1.00 87.19 138 ALA A CA 1
ATOM 1112 C C . ALA A 1 138 ? 15.819 11.643 -11.366 1.00 87.19 138 ALA A C 1
ATOM 1114 O O . ALA A 1 138 ? 16.463 10.635 -11.655 1.00 87.19 138 ALA A O 1
ATOM 1115 N N . SER A 1 139 ? 14.496 11.726 -11.543 1.00 89.38 139 SER A N 1
ATOM 1116 C CA . SER A 1 139 ? 13.724 10.634 -12.145 1.00 89.38 139 SER A CA 1
ATOM 1117 C C . SER A 1 139 ? 14.258 10.281 -13.536 1.00 89.38 139 SER A C 1
ATOM 1119 O O . SER A 1 139 ? 14.562 11.187 -14.320 1.00 89.38 139 SER A O 1
ATOM 1121 N N . PRO A 1 140 ? 14.357 8.982 -13.869 1.00 93.06 140 PRO A N 1
ATOM 1122 C CA . PRO A 1 140 ? 14.883 8.562 -15.152 1.00 93.06 140 PRO A CA 1
ATOM 1123 C C . PRO A 1 140 ? 13.939 9.008 -16.273 1.00 93.06 140 PRO A C 1
ATOM 1125 O O . PRO A 1 140 ? 12.715 9.019 -16.090 1.00 93.06 140 PRO A O 1
ATOM 1128 N N . PRO A 1 141 ? 14.470 9.343 -17.459 1.00 92.88 141 PRO A N 1
ATOM 1129 C CA . PRO A 1 141 ? 13.632 9.624 -18.608 1.00 92.88 141 PRO A CA 1
ATOM 1130 C C . PRO A 1 141 ? 12.814 8.380 -18.961 1.00 92.88 141 PRO A C 1
ATOM 1132 O O . PRO A 1 141 ? 13.365 7.297 -19.182 1.00 92.88 141 PRO A O 1
ATOM 1135 N N . VAL A 1 142 ? 11.496 8.562 -19.034 1.00 96.19 142 VAL A N 1
ATOM 1136 C CA . VAL A 1 142 ? 10.559 7.526 -19.470 1.00 96.19 142 VAL A CA 1
ATOM 1137 C C . VAL A 1 142 ? 10.471 7.537 -20.995 1.00 96.19 142 VAL A C 1
ATOM 1139 O O . VAL A 1 142 ? 10.336 8.597 -21.625 1.00 96.19 142 VAL A O 1
ATOM 1142 N N . ARG A 1 143 ? 10.586 6.355 -21.599 1.00 96.00 143 ARG A N 1
ATOM 1143 C CA . ARG A 1 143 ? 10.528 6.136 -23.046 1.00 96.00 143 ARG A CA 1
ATOM 1144 C C . ARG A 1 143 ? 9.676 4.913 -23.361 1.00 96.00 143 ARG A C 1
ATOM 1146 O O . ARG A 1 143 ? 9.672 3.941 -22.615 1.00 96.00 143 ARG A O 1
ATOM 1153 N N . SER A 1 144 ? 8.975 4.952 -24.488 1.00 96.81 144 SER A N 1
ATOM 1154 C CA . SER A 1 144 ? 8.231 3.789 -24.964 1.00 96.81 144 SER A CA 1
ATOM 1155 C C . SER A 1 144 ? 9.172 2.806 -25.647 1.00 96.81 144 SER A C 1
ATOM 1157 O O . SER A 1 144 ? 9.953 3.195 -26.516 1.00 96.81 144 SER A O 1
ATOM 1159 N N . ALA A 1 145 ? 9.058 1.521 -25.312 1.00 96.25 145 ALA A N 1
ATOM 1160 C CA . ALA A 1 145 ? 9.757 0.468 -26.035 1.00 96.25 145 ALA A CA 1
ATOM 1161 C C . ALA A 1 145 ? 9.132 0.176 -27.411 1.00 96.25 145 ALA A C 1
ATOM 1163 O O . ALA A 1 145 ? 9.720 -0.600 -28.163 1.00 96.25 145 ALA A O 1
ATOM 1164 N N . LYS A 1 146 ? 7.971 0.766 -27.762 1.00 95.06 146 LYS A N 1
ATOM 1165 C CA . LYS A 1 146 ? 7.248 0.531 -29.032 1.00 95.06 146 LYS A CA 1
ATOM 1166 C C . LYS A 1 146 ? 7.855 1.221 -30.259 1.00 95.06 146 LYS A C 1
ATOM 1168 O O . LYS A 1 146 ? 7.416 0.904 -31.360 1.00 95.06 146 LYS A O 1
ATOM 1173 N N . ILE A 1 147 ? 8.869 2.070 -30.096 1.00 95.44 147 ILE A N 1
ATOM 1174 C CA . ILE A 1 147 ? 9.583 2.714 -31.213 1.00 95.44 147 ILE A CA 1
ATOM 1175 C C . ILE A 1 147 ? 10.286 1.703 -32.135 1.00 95.44 147 ILE A C 1
ATOM 1177 O O . ILE A 1 147 ? 10.439 0.525 -31.785 1.00 95.44 147 ILE A O 1
ATOM 1181 N N . ASP A 1 148 ? 10.699 2.164 -33.316 1.00 96.75 148 ASP A N 1
ATOM 1182 C CA . ASP A 1 148 ? 11.420 1.340 -34.284 1.00 96.75 148 ASP A CA 1
ATOM 1183 C C . ASP A 1 148 ? 12.769 0.866 -33.726 1.00 96.75 148 ASP A C 1
ATOM 1185 O O . ASP A 1 148 ? 13.394 1.522 -32.895 1.00 96.75 148 ASP A O 1
ATOM 1189 N N . TYR A 1 149 ? 13.227 -0.312 -34.166 1.00 97.81 149 TYR A N 1
ATOM 1190 C CA . TYR A 1 149 ? 14.435 -0.932 -33.608 1.00 97.81 149 TYR A CA 1
ATOM 1191 C C . TYR A 1 149 ? 15.687 -0.066 -33.793 1.00 97.81 149 TYR A C 1
ATOM 1193 O O . TYR A 1 149 ? 16.456 0.091 -32.851 1.00 97.81 149 TYR A O 1
ATOM 1201 N N . GLY A 1 150 ? 15.867 0.518 -34.983 1.00 97.38 150 GLY A N 1
ATOM 1202 C CA . GLY A 1 150 ? 17.000 1.405 -35.261 1.00 97.38 150 GLY A CA 1
ATOM 1203 C C . GLY A 1 150 ? 17.002 2.635 -34.355 1.00 97.38 150 GLY A C 1
ATOM 1204 O O . GLY A 1 150 ? 18.041 2.984 -33.804 1.00 97.38 150 GLY A O 1
ATOM 1205 N N . ASP A 1 151 ? 15.827 3.221 -34.113 1.00 96.25 151 ASP A N 1
ATOM 1206 C CA . ASP A 1 151 ? 15.676 4.351 -33.194 1.00 96.25 151 ASP A CA 1
ATOM 1207 C C . ASP A 1 151 ? 15.950 3.942 -31.746 1.00 96.25 151 ASP A C 1
ATOM 1209 O O . ASP A 1 151 ? 16.507 4.722 -30.978 1.00 96.25 151 ASP A O 1
ATOM 1213 N N . LEU A 1 152 ? 15.589 2.714 -31.361 1.00 95.62 152 LEU A N 1
ATOM 1214 C CA . LEU A 1 152 ? 15.877 2.179 -30.035 1.00 95.62 152 LEU A CA 1
ATOM 1215 C C . LEU A 1 152 ? 17.384 2.020 -29.803 1.00 95.62 152 LEU A C 1
ATOM 1217 O O . LEU A 1 152 ? 17.869 2.413 -28.745 1.00 95.62 152 LEU A O 1
ATOM 1221 N N . VAL A 1 153 ? 18.118 1.482 -30.784 1.00 96.75 153 VAL A N 1
ATOM 1222 C CA . VAL A 1 153 ? 19.585 1.357 -30.724 1.00 96.75 153 VAL A CA 1
ATOM 1223 C C . VAL A 1 153 ? 20.235 2.740 -30.704 1.00 96.75 153 VAL A C 1
ATOM 1225 O O . VAL A 1 153 ? 20.991 3.031 -29.781 1.00 96.75 153 VAL A O 1
ATOM 1228 N N . ALA A 1 154 ? 19.866 3.628 -31.632 1.00 94.81 154 ALA A N 1
ATOM 1229 C CA . ALA A 1 154 ? 20.412 4.984 -31.703 1.00 94.81 154 ALA A CA 1
ATOM 1230 C C . ALA A 1 154 ? 20.162 5.779 -30.409 1.00 94.81 154 ALA A C 1
ATOM 1232 O O . ALA A 1 154 ? 21.060 6.442 -29.894 1.00 94.81 154 ALA A O 1
ATOM 1233 N N . LEU A 1 155 ? 18.964 5.659 -29.825 1.00 93.50 155 LEU A N 1
ATOM 1234 C CA . LEU A 1 155 ? 18.629 6.262 -28.533 1.00 93.50 155 LEU A CA 1
ATOM 1235 C C . LEU A 1 155 ? 19.536 5.750 -27.406 1.00 93.50 155 LEU A C 1
ATOM 1237 O O . LEU A 1 155 ? 19.853 6.491 -26.477 1.00 93.50 155 LEU A O 1
ATOM 1241 N N . LEU A 1 156 ? 19.912 4.474 -27.426 1.00 93.81 156 LEU A N 1
ATOM 1242 C CA . LEU A 1 156 ? 20.773 3.885 -26.405 1.00 93.81 156 LEU A CA 1
ATOM 1243 C C . LEU A 1 156 ? 22.250 4.262 -26.589 1.00 93.81 156 LEU A C 1
ATOM 1245 O O . LEU A 1 156 ? 22.949 4.406 -25.587 1.00 93.81 156 LEU A O 1
ATOM 1249 N N . GLU A 1 157 ? 22.701 4.462 -27.827 1.00 92.56 157 GLU A N 1
ATOM 1250 C CA . GLU A 1 157 ? 24.060 4.915 -28.158 1.00 92.56 157 GLU A CA 1
ATOM 1251 C C . GLU A 1 157 ? 24.290 6.394 -27.805 1.00 92.56 157 GLU A C 1
ATOM 1253 O O . GLU A 1 157 ? 25.320 6.737 -27.226 1.00 92.56 157 GLU A O 1
ATOM 1258 N N . ASP A 1 158 ? 23.316 7.265 -28.090 1.00 85.50 158 ASP A N 1
ATOM 1259 C CA . ASP A 1 158 ? 23.429 8.728 -27.937 1.00 85.50 158 ASP A CA 1
ATOM 1260 C C . ASP A 1 158 ? 23.423 9.210 -26.473 1.00 85.50 158 ASP A C 1
ATOM 1262 O O . ASP A 1 158 ? 23.577 10.392 -26.185 1.00 85.50 158 ASP A O 1
ATOM 1266 N N . SER A 1 159 ? 23.214 8.323 -25.499 1.00 72.75 159 SER A N 1
ATOM 1267 C CA . SER A 1 159 ? 23.072 8.730 -24.092 1.00 72.75 159 SER A CA 1
ATOM 1268 C C . SER A 1 159 ? 23.839 7.836 -23.130 1.00 72.75 159 SER A C 1
ATOM 1270 O O . SER A 1 159 ? 23.294 7.311 -22.152 1.00 72.75 159 SER A O 1
ATOM 1272 N N . SER A 1 160 ? 25.137 7.686 -23.384 1.00 67.81 160 SER A N 1
ATOM 1273 C CA . SER A 1 160 ? 26.053 7.030 -22.446 1.00 67.81 160 SER A CA 1
ATOM 1274 C C . SER A 1 160 ? 26.114 7.711 -21.067 1.00 67.81 160 SER A C 1
ATOM 1276 O O . SER A 1 160 ? 26.601 7.114 -20.112 1.00 67.81 160 SER A O 1
ATOM 1278 N N . ASP A 1 161 ? 25.641 8.956 -20.952 1.00 81.38 161 ASP A N 1
ATOM 1279 C CA . ASP A 1 161 ? 25.611 9.760 -19.727 1.00 81.38 161 ASP A CA 1
ATOM 1280 C C . ASP A 1 161 ? 24.350 9.553 -18.869 1.00 81.38 161 ASP A C 1
ATOM 1282 O O . ASP A 1 161 ? 24.324 9.979 -17.715 1.00 81.38 161 ASP A O 1
ATOM 1286 N N . VAL A 1 162 ? 23.317 8.876 -19.386 1.00 85.62 162 VAL A N 1
ATOM 1287 C CA . VAL A 1 162 ? 22.088 8.592 -18.636 1.00 85.62 162 VAL A CA 1
ATOM 1288 C C . VAL A 1 162 ? 22.275 7.294 -17.841 1.00 85.62 162 VAL A C 1
ATOM 1290 O O . VAL A 1 162 ? 22.271 6.215 -18.438 1.00 85.62 162 VAL A O 1
ATOM 1293 N N . PRO A 1 163 ? 22.389 7.342 -16.498 1.00 90.19 163 PRO A N 1
ATOM 1294 C CA . PRO A 1 163 ? 22.720 6.163 -15.697 1.00 90.19 163 PRO A CA 1
ATOM 1295 C C . PRO A 1 163 ? 21.556 5.176 -15.571 1.00 90.19 163 PRO A C 1
ATOM 1297 O O . PRO A 1 163 ? 21.788 3.987 -15.345 1.00 90.19 163 PRO A O 1
ATOM 1300 N N . VAL A 1 164 ? 20.313 5.657 -15.697 1.00 94.69 164 VAL A N 1
ATOM 1301 C CA . VAL A 1 164 ? 19.096 4.848 -15.578 1.00 94.69 164 VAL A CA 1
ATOM 1302 C C . VAL A 1 164 ? 18.071 5.265 -16.629 1.00 94.69 164 VAL A C 1
ATOM 1304 O O . VAL A 1 164 ? 17.789 6.452 -16.789 1.00 94.69 164 VAL A O 1
ATOM 1307 N N . ARG A 1 165 ? 17.465 4.290 -17.309 1.00 94.62 165 ARG A N 1
ATOM 1308 C CA . ARG A 1 165 ? 16.359 4.498 -18.255 1.00 94.62 165 ARG A CA 1
ATOM 1309 C C . ARG A 1 165 ? 15.115 3.739 -17.833 1.00 94.62 165 ARG A C 1
ATOM 1311 O O . ARG A 1 165 ? 15.220 2.600 -17.386 1.00 94.62 165 ARG A O 1
ATOM 1318 N N . ALA A 1 166 ? 13.951 4.355 -18.013 1.00 97.19 166 ALA A N 1
ATOM 1319 C CA . ALA A 1 166 ? 12.665 3.726 -17.751 1.00 97.19 166 ALA A CA 1
ATOM 1320 C C . ALA A 1 166 ? 11.900 3.480 -19.057 1.00 97.19 166 ALA A C 1
ATOM 1322 O O . ALA A 1 166 ? 11.812 4.361 -19.913 1.00 97.19 166 ALA A O 1
ATOM 1323 N N . TRP A 1 167 ? 11.337 2.283 -19.190 1.00 97.94 167 TRP A N 1
ATOM 1324 C CA . TRP A 1 167 ? 10.709 1.781 -20.405 1.00 97.94 167 TRP A CA 1
ATOM 1325 C C . TRP A 1 167 ? 9.255 1.408 -20.148 1.00 97.94 167 TRP A C 1
ATOM 1327 O O . TRP A 1 167 ? 8.982 0.595 -19.269 1.00 97.94 167 TRP A O 1
ATOM 133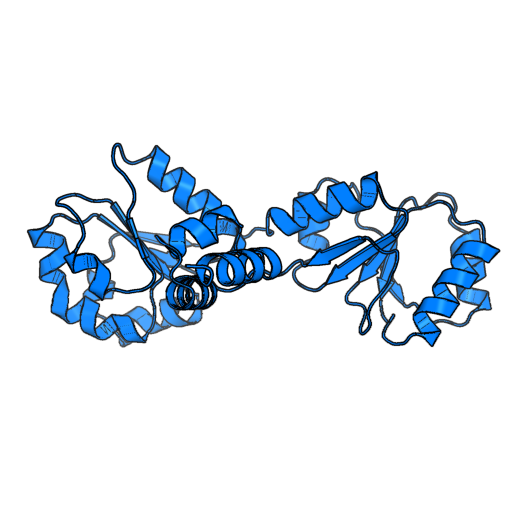7 N N . THR A 1 168 ? 8.336 1.957 -20.936 1.00 98.19 168 THR A N 1
ATOM 1338 C CA . THR A 1 168 ? 6.926 1.537 -20.980 1.00 98.19 168 THR A CA 1
ATOM 1339 C C . THR A 1 168 ? 6.677 0.619 -22.173 1.00 98.19 168 THR A C 1
ATOM 1341 O O . THR A 1 168 ? 7.550 0.436 -23.027 1.00 98.19 168 THR A O 1
ATOM 1344 N N . ASP A 1 169 ? 5.460 0.078 -22.268 1.00 97.38 169 ASP A N 1
ATOM 1345 C CA . ASP A 1 169 ? 4.968 -0.653 -23.441 1.00 97.38 169 ASP A CA 1
ATOM 1346 C C . ASP A 1 169 ? 5.683 -1.984 -23.734 1.00 97.38 169 ASP A C 1
ATOM 1348 O O . ASP A 1 169 ? 5.765 -2.442 -24.880 1.00 97.38 169 ASP A O 1
ATOM 1352 N N . VAL A 1 170 ? 6.194 -2.635 -22.689 1.00 97.62 170 VAL A N 1
ATOM 1353 C CA . VAL A 1 170 ? 6.810 -3.967 -22.767 1.00 97.62 170 VAL A CA 1
ATOM 1354 C C . VAL A 1 170 ? 5.759 -5.030 -22.442 1.00 97.62 170 VAL A C 1
ATOM 1356 O O . VAL A 1 170 ? 5.835 -5.750 -21.450 1.00 97.62 170 VAL A O 1
ATOM 1359 N N . ASP A 1 171 ? 4.752 -5.106 -23.313 1.00 97.12 171 ASP A N 1
ATOM 1360 C CA . ASP A 1 171 ? 3.534 -5.909 -23.101 1.00 97.12 171 ASP A CA 1
ATOM 1361 C C . ASP A 1 171 ? 3.592 -7.286 -23.774 1.00 97.12 171 ASP A C 1
ATOM 1363 O O . ASP A 1 171 ? 2.662 -8.083 -23.689 1.00 97.12 171 ASP A O 1
ATOM 1367 N N . THR A 1 172 ? 4.664 -7.570 -24.515 1.00 97.25 172 THR A N 1
ATOM 1368 C CA . THR A 1 172 ? 4.813 -8.814 -25.275 1.00 97.25 172 THR A CA 1
ATOM 1369 C C . THR A 1 172 ? 6.238 -9.332 -25.196 1.00 97.25 172 THR A C 1
ATOM 1371 O O . THR A 1 172 ? 7.195 -8.567 -25.050 1.00 97.25 172 THR A O 1
ATOM 1374 N N . LEU A 1 173 ? 6.400 -10.647 -25.373 1.00 96.69 173 LEU A N 1
ATOM 1375 C CA . LEU A 1 173 ? 7.726 -11.261 -25.425 1.00 96.69 173 LEU A CA 1
ATOM 1376 C C . LEU A 1 173 ? 8.566 -10.690 -26.577 1.00 96.69 173 LEU A C 1
ATOM 1378 O O . LEU A 1 173 ? 9.777 -10.548 -26.440 1.00 96.69 173 LEU A O 1
ATOM 1382 N N . HIS A 1 174 ? 7.928 -10.329 -27.695 1.00 96.25 174 HIS A N 1
ATOM 1383 C CA . HIS A 1 174 ? 8.606 -9.687 -28.817 1.00 96.25 174 HIS A CA 1
ATOM 1384 C C . HIS A 1 174 ? 9.184 -8.319 -28.426 1.00 96.25 174 HIS A C 1
ATOM 1386 O O . HIS A 1 174 ? 10.365 -8.082 -28.665 1.00 96.25 174 HIS A O 1
ATOM 1392 N N . ALA A 1 175 ? 8.398 -7.457 -27.769 1.00 97.00 175 ALA A N 1
ATOM 1393 C CA . ALA A 1 175 ? 8.868 -6.150 -27.303 1.00 97.00 175 ALA A CA 1
ATOM 1394 C C . ALA A 1 175 ? 10.022 -6.279 -26.292 1.00 97.00 175 ALA A C 1
ATOM 1396 O O . ALA A 1 175 ? 11.033 -5.589 -26.417 1.00 97.00 175 ALA A O 1
ATOM 1397 N N . LEU A 1 176 ? 9.917 -7.216 -25.341 1.00 97.31 176 LEU A N 1
ATOM 1398 C CA . LEU A 1 176 ? 10.976 -7.479 -24.363 1.00 97.31 176 LEU A CA 1
ATOM 1399 C C . LEU A 1 176 ? 12.265 -7.984 -25.024 1.00 97.31 176 LEU A C 1
ATOM 1401 O O . LEU A 1 176 ? 13.349 -7.498 -24.709 1.00 97.31 176 LEU A O 1
ATOM 1405 N N . THR A 1 177 ? 12.162 -8.948 -25.942 1.00 96.94 177 THR A N 1
ATOM 1406 C CA . THR A 1 177 ? 13.322 -9.476 -26.678 1.00 96.94 177 THR A CA 1
ATOM 1407 C C . THR A 1 177 ? 13.975 -8.392 -27.527 1.00 96.94 177 THR A C 1
ATOM 1409 O O . THR A 1 177 ? 15.195 -8.256 -27.502 1.00 96.94 177 THR A O 1
ATOM 1412 N N . ARG A 1 178 ? 13.175 -7.571 -28.214 1.00 97.75 178 ARG A N 1
ATOM 1413 C CA . ARG A 1 178 ? 13.664 -6.446 -29.014 1.00 97.75 178 ARG A CA 1
ATOM 1414 C C . ARG A 1 178 ? 14.448 -5.444 -28.168 1.00 97.75 178 ARG A C 1
ATOM 1416 O O . ARG A 1 178 ? 15.546 -5.059 -28.552 1.00 97.75 178 ARG A O 1
ATOM 1423 N N . LEU A 1 179 ? 13.921 -5.073 -26.999 1.00 97.44 179 LEU A N 1
ATOM 1424 C CA . LEU A 1 179 ? 14.614 -4.183 -26.067 1.00 97.44 179 LEU A CA 1
ATOM 1425 C C . LEU A 1 179 ? 15.933 -4.788 -25.571 1.00 97.44 179 LEU A C 1
ATOM 1427 O O . LEU A 1 179 ? 16.946 -4.101 -25.532 1.00 97.44 179 LEU A O 1
ATOM 1431 N N . ARG A 1 180 ? 15.952 -6.085 -25.243 1.00 97.00 180 ARG A N 1
ATOM 1432 C CA . ARG A 1 180 ? 17.181 -6.788 -24.834 1.00 97.00 180 ARG A CA 1
ATOM 1433 C C . ARG A 1 180 ? 18.254 -6.773 -25.911 1.00 97.00 180 ARG A C 1
ATOM 1435 O O . ARG A 1 180 ? 19.420 -6.575 -25.588 1.00 97.00 180 ARG A O 1
ATOM 1442 N N . TRP A 1 181 ? 17.867 -7.008 -27.161 1.00 97.88 181 TRP A N 1
ATOM 1443 C CA . TRP A 1 181 ? 18.800 -6.966 -28.281 1.00 97.88 181 TRP A CA 1
ATOM 1444 C C . TRP A 1 181 ? 19.336 -5.562 -28.506 1.00 97.88 181 TRP A C 1
ATOM 1446 O O . TRP A 1 181 ? 20.547 -5.419 -28.595 1.00 97.88 181 TRP A O 1
ATOM 1456 N N . ALA A 1 182 ? 18.482 -4.537 -28.458 1.00 97.06 182 ALA A N 1
ATOM 1457 C CA . ALA A 1 182 ? 18.936 -3.159 -28.597 1.00 97.06 182 ALA A CA 1
ATOM 1458 C C . ALA A 1 182 ? 19.924 -2.757 -27.488 1.00 97.06 182 ALA A C 1
ATOM 1460 O O . ALA A 1 182 ? 20.960 -2.177 -27.784 1.00 97.06 182 ALA A O 1
ATOM 1461 N N . LEU A 1 183 ? 19.655 -3.137 -26.230 1.00 95.31 183 LEU A N 1
ATOM 1462 C CA . LEU A 1 183 ? 20.569 -2.916 -25.098 1.00 95.31 183 LEU A CA 1
ATOM 1463 C C . LEU A 1 183 ? 21.930 -3.597 -25.289 1.00 95.31 183 LEU A C 1
ATOM 1465 O O . LEU A 1 183 ? 22.962 -3.029 -24.933 1.00 95.31 183 LEU A O 1
ATOM 1469 N N . ALA A 1 184 ? 21.928 -4.820 -25.821 1.00 95.62 184 ALA A N 1
ATOM 1470 C CA . ALA A 1 184 ? 23.149 -5.570 -26.081 1.00 95.62 184 ALA A CA 1
ATOM 1471 C C . ALA A 1 184 ? 23.932 -5.002 -27.275 1.00 95.62 184 ALA A C 1
ATOM 1473 O O . ALA A 1 184 ? 25.151 -4.881 -27.192 1.00 95.62 184 ALA A O 1
ATOM 1474 N N . GLU A 1 185 ? 23.241 -4.647 -28.360 1.00 97.31 185 GLU A N 1
ATOM 1475 C CA . GLU A 1 185 ? 23.825 -4.098 -29.588 1.00 97.31 185 GLU A CA 1
ATOM 1476 C C . GLU A 1 185 ? 24.444 -2.719 -29.354 1.00 97.31 185 GLU A C 1
ATOM 1478 O O . GLU A 1 185 ? 25.583 -2.491 -29.747 1.00 97.31 185 GLU A O 1
ATOM 1483 N N . SER A 1 186 ? 23.749 -1.843 -28.624 1.00 95.00 186 SER A N 1
ATOM 1484 C CA . SER A 1 186 ? 24.243 -0.504 -28.293 1.00 95.00 186 SER A CA 1
ATOM 1485 C C . SER A 1 186 ? 25.362 -0.505 -27.241 1.00 95.00 186 SER A C 1
ATOM 1487 O O . SER A 1 186 ? 25.908 0.549 -26.919 1.00 95.00 186 SER A O 1
ATOM 1489 N N . GLY A 1 187 ? 25.640 -1.649 -26.601 1.00 92.88 187 GLY A N 1
ATOM 1490 C CA . GLY A 1 187 ? 26.585 -1.749 -25.486 1.00 92.88 187 GLY A CA 1
ATOM 1491 C C . GLY A 1 187 ? 26.201 -0.921 -24.251 1.00 92.88 187 GLY A C 1
ATOM 1492 O O . GLY A 1 187 ? 27.077 -0.552 -23.465 1.00 92.88 187 GLY A O 1
ATOM 1493 N N . TYR A 1 188 ? 24.913 -0.602 -24.065 1.00 92.81 188 TYR A N 1
ATOM 1494 C CA . TYR A 1 188 ? 24.470 0.264 -22.970 1.00 92.81 188 TYR A CA 1
ATOM 1495 C C . TYR A 1 188 ? 24.677 -0.419 -21.610 1.00 92.81 188 TYR A C 1
ATOM 1497 O O . TYR A 1 188 ? 24.126 -1.484 -21.335 1.00 92.81 188 TYR A O 1
ATOM 1505 N N . SER A 1 189 ? 25.466 0.214 -20.739 1.00 90.50 189 SER A N 1
ATOM 1506 C CA . SER A 1 189 ? 25.871 -0.338 -19.436 1.00 90.50 189 SER A CA 1
ATOM 1507 C C . SER A 1 189 ? 25.089 0.224 -18.241 1.00 90.50 189 SER A C 1
ATOM 1509 O O . SER A 1 189 ? 25.295 -0.214 -17.103 1.00 90.50 189 SER A O 1
ATOM 1511 N N . GLY A 1 190 ? 24.185 1.178 -18.485 1.00 92.31 190 GLY A N 1
ATOM 1512 C CA . GLY A 1 190 ? 23.326 1.754 -17.455 1.00 92.31 190 GLY A CA 1
ATOM 1513 C C . GLY A 1 190 ? 22.229 0.799 -16.975 1.00 92.31 190 GLY A C 1
ATOM 1514 O O . GLY A 1 190 ? 22.082 -0.335 -17.438 1.00 92.31 190 GLY A O 1
ATOM 1515 N N . ARG A 1 191 ? 21.449 1.258 -15.995 1.00 94.69 191 ARG A N 1
ATOM 1516 C CA . ARG A 1 191 ? 20.335 0.498 -15.416 1.00 94.69 191 ARG A CA 1
ATOM 1517 C C . ARG A 1 191 ? 19.059 0.697 -16.217 1.00 94.69 191 ARG A C 1
ATOM 1519 O O . ARG A 1 191 ? 18.804 1.770 -16.757 1.00 94.69 191 ARG A O 1
ATOM 1526 N N . ASN A 1 192 ? 18.227 -0.337 -16.251 1.00 96.06 192 ASN A N 1
ATOM 1527 C CA . ASN A 1 192 ? 16.973 -0.313 -16.994 1.00 96.06 192 ASN A CA 1
ATOM 1528 C C . ASN A 1 192 ? 15.796 -0.650 -16.089 1.00 96.06 192 ASN A C 1
ATOM 1530 O O . ASN A 1 192 ? 15.785 -1.686 -15.436 1.00 96.06 192 ASN A O 1
ATOM 1534 N N . VAL A 1 193 ? 14.777 0.195 -16.091 1.00 98.00 193 VAL A N 1
ATOM 1535 C CA . VAL A 1 193 ? 13.517 -0.032 -15.391 1.00 98.00 193 VAL A CA 1
ATOM 1536 C C . VAL A 1 193 ? 12.445 -0.324 -16.431 1.00 98.00 193 VAL A C 1
ATOM 1538 O O . VAL A 1 193 ? 12.276 0.445 -17.368 1.00 98.00 193 VAL A O 1
ATOM 1541 N N . LEU A 1 194 ? 11.721 -1.427 -16.289 1.00 98.38 194 LEU A N 1
ATOM 1542 C CA . LEU A 1 194 ? 10.488 -1.683 -17.027 1.00 98.38 194 LEU A CA 1
ATOM 1543 C C . LEU A 1 194 ? 9.334 -1.218 -16.149 1.00 98.38 194 LEU A C 1
ATOM 1545 O O . LEU A 1 194 ? 9.200 -1.711 -15.032 1.00 98.38 194 LEU A O 1
ATOM 1549 N N . LEU A 1 195 ? 8.539 -0.275 -16.638 1.00 98.19 195 LEU A N 1
ATOM 1550 C CA . LEU A 1 195 ? 7.354 0.232 -15.960 1.00 98.19 195 LEU A CA 1
ATOM 1551 C C . LEU A 1 195 ? 6.138 -0.551 -16.442 1.00 98.19 195 LEU A C 1
ATOM 1553 O O . LEU A 1 195 ? 5.860 -0.570 -17.642 1.00 98.19 195 LEU A O 1
ATOM 1557 N N . ASP A 1 196 ? 5.453 -1.200 -15.504 1.00 97.12 196 ASP A N 1
ATOM 1558 C CA . ASP A 1 196 ? 4.218 -1.951 -15.729 1.00 97.12 196 ASP A CA 1
ATOM 1559 C C . ASP A 1 196 ? 4.286 -2.929 -16.912 1.00 97.12 196 ASP A C 1
ATOM 1561 O O . ASP A 1 196 ? 3.424 -2.901 -17.791 1.00 97.12 196 ASP A O 1
ATOM 1565 N N . PRO A 1 197 ? 5.306 -3.811 -16.981 1.00 97.19 197 PRO A N 1
ATOM 1566 C CA . PRO A 1 197 ? 5.386 -4.757 -18.083 1.00 97.19 197 PRO A CA 1
ATOM 1567 C C . PRO A 1 197 ? 4.174 -5.696 -18.057 1.00 97.19 197 PRO A C 1
ATOM 1569 O O . PRO A 1 197 ? 3.942 -6.394 -17.067 1.00 97.19 197 PRO A O 1
ATOM 1572 N N . GLY A 1 198 ? 3.448 -5.785 -19.175 1.00 95.06 198 GLY A N 1
ATOM 1573 C CA . GLY A 1 198 ? 2.287 -6.674 -19.326 1.00 95.06 198 GLY A CA 1
ATOM 1574 C C . GLY A 1 198 ? 2.616 -8.176 -19.345 1.00 95.06 198 GLY A C 1
ATOM 1575 O O . GLY A 1 198 ? 1.723 -9.004 -19.516 1.00 95.06 198 GLY A O 1
ATOM 1576 N N . ILE A 1 199 ? 3.891 -8.549 -19.194 1.00 95.81 199 ILE A N 1
ATOM 1577 C CA . ILE A 1 199 ? 4.375 -9.933 -19.215 1.00 95.81 199 ILE A CA 1
ATOM 1578 C C . ILE A 1 199 ? 5.371 -10.221 -18.089 1.00 95.81 199 ILE A C 1
ATOM 1580 O O . ILE A 1 199 ? 5.931 -9.329 -17.453 1.00 95.81 199 ILE A O 1
ATOM 1584 N N . SER A 1 200 ? 5.646 -11.509 -17.876 1.00 94.06 200 SER A N 1
ATOM 1585 C CA . SER A 1 200 ? 6.788 -11.939 -17.069 1.00 94.06 200 SER A CA 1
ATOM 1586 C C . SER A 1 200 ? 8.107 -11.514 -17.723 1.00 94.06 200 SER A C 1
ATOM 1588 O O . SER A 1 200 ? 8.295 -11.674 -18.931 1.00 94.06 200 SER A O 1
ATOM 1590 N N . THR A 1 201 ? 9.040 -11.014 -16.915 1.00 95.56 201 THR A N 1
ATOM 1591 C CA . THR A 1 201 ? 10.318 -10.435 -17.355 1.00 95.56 201 THR A CA 1
ATOM 1592 C C . THR A 1 201 ? 11.513 -11.136 -16.685 1.00 95.56 201 THR A C 1
ATOM 1594 O O . THR A 1 201 ? 12.230 -10.529 -15.890 1.00 95.56 201 THR A O 1
ATOM 1597 N N . PRO A 1 202 ? 11.788 -12.424 -16.986 1.00 93.44 202 PRO A N 1
ATOM 1598 C CA . PRO A 1 202 ? 12.866 -13.171 -16.330 1.00 93.44 202 PRO A CA 1
ATOM 1599 C C . PRO A 1 202 ? 14.224 -12.475 -16.460 1.00 93.44 202 PRO A C 1
ATOM 1601 O O . PRO A 1 202 ? 14.609 -12.103 -17.566 1.00 93.44 202 PRO A O 1
ATOM 1604 N N . GLY A 1 203 ? 14.958 -12.326 -15.359 1.00 92.62 203 GLY A N 1
ATOM 1605 C CA . GLY A 1 203 ? 16.249 -11.623 -15.323 1.00 92.62 203 GLY A CA 1
ATOM 1606 C C . GLY A 1 203 ? 16.162 -10.137 -14.956 1.00 92.62 203 GLY A C 1
ATOM 1607 O O . GLY A 1 203 ? 17.199 -9.496 -14.819 1.00 92.62 203 GLY A O 1
ATOM 1608 N N . TRP A 1 204 ? 14.952 -9.597 -14.775 1.00 96.19 204 TRP A N 1
ATOM 1609 C CA . TRP A 1 204 ? 14.721 -8.287 -14.173 1.00 96.19 204 TRP A CA 1
ATOM 1610 C C . TRP A 1 204 ? 14.321 -8.493 -12.718 1.00 96.19 204 TRP A C 1
ATOM 1612 O O . TRP A 1 204 ? 13.555 -9.406 -12.410 1.00 96.19 204 TRP A O 1
ATOM 1622 N N . PHE A 1 205 ? 14.833 -7.647 -11.829 1.00 96.88 205 PHE A N 1
ATOM 1623 C CA . PHE A 1 205 ? 14.460 -7.676 -10.422 1.00 96.88 205 PHE A CA 1
ATOM 1624 C C . PHE A 1 205 ? 13.018 -7.177 -10.256 1.00 96.88 205 PHE A C 1
ATOM 1626 O O . PHE A 1 205 ? 12.751 -6.031 -10.625 1.00 96.88 205 PHE A O 1
ATOM 1633 N N . PRO A 1 206 ? 12.076 -7.999 -9.767 1.00 95.94 206 PRO A N 1
ATOM 1634 C CA . PRO A 1 206 ? 10.689 -7.581 -9.628 1.00 95.94 206 PRO A CA 1
ATOM 1635 C C . PRO A 1 206 ? 10.519 -6.663 -8.413 1.00 95.94 206 PRO A C 1
ATOM 1637 O O . PRO A 1 206 ? 11.053 -6.945 -7.343 1.00 95.94 206 PRO A O 1
ATOM 1640 N N . VAL A 1 207 ? 9.752 -5.586 -8.578 1.00 96.12 207 VAL A N 1
ATOM 1641 C CA . VAL A 1 207 ? 9.322 -4.700 -7.490 1.00 96.12 207 VAL A CA 1
ATOM 1642 C C . VAL A 1 207 ? 7.852 -4.355 -7.697 1.00 96.12 207 VAL A C 1
ATOM 1644 O O . VAL A 1 207 ? 7.492 -3.844 -8.757 1.00 96.12 207 VAL A O 1
ATOM 1647 N N . ASP A 1 208 ? 7.016 -4.625 -6.696 1.00 94.50 208 ASP A N 1
ATOM 1648 C CA . ASP A 1 208 ? 5.619 -4.184 -6.669 1.00 94.50 208 ASP A CA 1
ATOM 1649 C C . ASP A 1 208 ? 5.495 -2.905 -5.829 1.00 94.50 208 ASP A C 1
ATOM 1651 O O . ASP A 1 208 ? 5.936 -2.840 -4.679 1.00 94.50 208 ASP A O 1
ATOM 1655 N N . GLY A 1 209 ? 4.931 -1.868 -6.441 1.00 94.69 209 GLY A N 1
ATOM 1656 C CA . GLY A 1 209 ? 4.662 -0.571 -5.839 1.00 94.69 209 GLY A CA 1
ATOM 1657 C C . GLY A 1 209 ? 3.319 -0.485 -5.118 1.00 94.69 209 GLY A C 1
ATOM 1658 O O . GLY A 1 209 ? 3.025 0.557 -4.533 1.00 94.69 209 GLY A O 1
ATOM 1659 N N . HIS A 1 210 ? 2.486 -1.525 -5.158 1.00 92.94 210 HIS A N 1
ATOM 1660 C CA . HIS A 1 210 ? 1.198 -1.544 -4.476 1.00 92.94 210 HIS A CA 1
ATOM 1661 C C . HIS A 1 210 ? 1.293 -2.066 -3.041 1.00 92.94 210 HIS A C 1
ATOM 1663 O O . HIS A 1 210 ? 2.154 -2.868 -2.676 1.00 92.94 210 HIS A O 1
ATOM 1669 N N . CYS A 1 211 ? 0.310 -1.656 -2.242 1.00 92.94 211 CYS A N 1
ATOM 1670 C CA . CYS A 1 211 ? -0.060 -2.311 -0.996 1.00 92.94 211 CYS A CA 1
ATOM 1671 C C . CYS A 1 211 ? -1.426 -2.980 -1.163 1.00 92.94 211 CYS A C 1
ATOM 1673 O O . CYS A 1 211 ? -2.311 -2.459 -1.845 1.00 92.94 211 CYS A O 1
ATOM 1675 N N . THR A 1 212 ? -1.638 -4.087 -0.458 1.00 92.12 212 THR A N 1
ATOM 1676 C CA . THR A 1 212 ? -2.993 -4.603 -0.224 1.00 92.12 212 THR A CA 1
ATOM 1677 C C . THR A 1 212 ? -3.714 -3.702 0.789 1.00 92.12 212 THR A C 1
ATOM 1679 O O . THR A 1 212 ? -3.077 -3.121 1.667 1.00 92.12 212 THR A O 1
ATOM 1682 N N . THR A 1 213 ? -5.043 -3.575 0.715 1.00 90.75 213 THR A N 1
ATOM 1683 C CA . THR A 1 213 ? -5.789 -2.871 1.772 1.00 90.75 213 THR A CA 1
ATOM 1684 C C . THR A 1 213 ? -5.699 -3.647 3.086 1.00 90.75 213 THR A C 1
ATOM 1686 O O . THR A 1 213 ? -5.647 -4.880 3.095 1.00 90.75 213 THR A O 1
ATOM 1689 N N . LEU A 1 214 ? -5.702 -2.938 4.219 1.00 92.44 214 LEU A N 1
ATOM 1690 C CA . LEU A 1 214 ? -5.584 -3.589 5.525 1.00 92.44 214 LEU A CA 1
ATOM 1691 C C . LEU A 1 214 ? -6.724 -4.584 5.774 1.00 92.44 214 LEU A C 1
ATOM 1693 O O . LEU A 1 214 ? -6.483 -5.695 6.236 1.00 92.44 214 LEU A O 1
ATOM 1697 N N . VAL A 1 215 ? -7.957 -4.206 5.436 1.00 90.75 215 VAL A N 1
ATOM 1698 C CA . VAL A 1 215 ? -9.132 -5.062 5.638 1.00 90.75 215 VAL A CA 1
ATOM 1699 C C . VAL A 1 215 ? -8.994 -6.378 4.870 1.00 90.75 215 VAL A C 1
ATOM 1701 O O . VAL A 1 215 ? -9.243 -7.444 5.432 1.00 90.75 215 VAL A O 1
ATOM 1704 N N . GLU A 1 216 ? -8.567 -6.321 3.607 1.00 92.00 216 GLU A N 1
ATOM 1705 C CA . GLU A 1 216 ? -8.412 -7.516 2.775 1.00 92.00 216 GLU A CA 1
ATOM 1706 C C . GLU A 1 216 ? -7.237 -8.385 3.232 1.00 92.00 216 GLU A C 1
ATOM 1708 O O . GLU A 1 216 ? -7.374 -9.605 3.352 1.00 92.00 216 GLU A O 1
ATOM 1713 N N . ALA A 1 217 ? -6.091 -7.771 3.525 1.00 94.31 217 ALA A N 1
ATOM 1714 C CA . ALA A 1 217 ? -4.912 -8.486 3.991 1.00 94.31 217 ALA A CA 1
ATOM 1715 C C . ALA A 1 217 ? -5.179 -9.184 5.335 1.00 94.31 217 ALA A C 1
ATOM 1717 O O . ALA A 1 217 ? -4.916 -10.380 5.476 1.00 94.31 217 ALA A O 1
ATOM 1718 N N . ALA A 1 218 ? -5.787 -8.477 6.292 1.00 93.94 218 ALA A N 1
ATOM 1719 C CA . ALA A 1 218 ? -6.079 -9.021 7.610 1.00 93.94 218 ALA A CA 1
ATOM 1720 C C . ALA A 1 218 ? -7.113 -10.157 7.540 1.00 93.94 218 ALA A C 1
ATOM 1722 O O . ALA A 1 218 ? -6.909 -11.215 8.140 1.00 93.94 218 ALA A O 1
ATOM 1723 N N . ARG A 1 219 ? -8.153 -10.015 6.701 1.00 93.19 219 ARG A N 1
ATOM 1724 C CA . ARG A 1 219 ? -9.114 -11.093 6.416 1.00 93.19 219 ARG A CA 1
ATOM 1725 C C . ARG A 1 219 ? -8.415 -12.356 5.906 1.00 93.19 219 ARG A C 1
ATOM 1727 O O . ARG A 1 219 ? -8.665 -13.436 6.441 1.00 93.19 219 ARG A O 1
ATOM 1734 N N . ARG A 1 220 ? -7.525 -12.232 4.914 1.00 95.06 220 ARG A N 1
ATOM 1735 C CA . ARG A 1 220 ? -6.773 -13.373 4.356 1.00 95.06 220 ARG A CA 1
ATOM 1736 C C . ARG A 1 220 ? -5.896 -14.056 5.400 1.00 95.06 220 ARG A C 1
ATOM 1738 O O . ARG A 1 220 ? -5.897 -15.282 5.485 1.00 95.06 220 ARG A O 1
ATOM 1745 N N . LEU A 1 221 ? -5.157 -13.278 6.191 1.00 95.62 221 LEU A N 1
ATOM 1746 C CA . LEU A 1 221 ? -4.291 -13.817 7.242 1.00 95.62 221 LEU A CA 1
ATOM 1747 C C . LEU A 1 221 ? -5.103 -14.520 8.337 1.00 95.62 221 LEU A C 1
ATOM 1749 O O . LEU A 1 221 ? -4.729 -15.606 8.776 1.00 95.62 221 LEU A O 1
ATOM 1753 N N . ARG A 1 222 ? -6.262 -13.968 8.713 1.00 93.88 222 ARG A N 1
ATOM 1754 C CA . ARG A 1 222 ? -7.180 -14.605 9.663 1.00 93.88 222 ARG A CA 1
ATOM 1755 C C . ARG A 1 222 ? -7.724 -15.933 9.141 1.00 93.88 222 ARG A C 1
ATOM 1757 O O . ARG A 1 222 ? -7.729 -16.916 9.874 1.00 93.88 222 ARG A O 1
ATOM 1764 N N . GLU A 1 223 ? -8.178 -15.980 7.890 1.00 94.31 223 GLU A N 1
ATOM 1765 C CA . GLU A 1 223 ? -8.651 -17.220 7.249 1.00 94.31 223 GLU A CA 1
ATOM 1766 C C . GLU A 1 223 ? -7.549 -18.282 7.157 1.00 94.31 223 GLU A C 1
ATOM 1768 O O . GLU A 1 223 ? -7.831 -19.479 7.147 1.00 94.31 223 GLU A O 1
ATOM 1773 N N . ALA A 1 224 ? -6.291 -17.847 7.120 1.00 94.50 224 ALA A N 1
ATOM 1774 C CA . ALA A 1 224 ? -5.122 -18.707 7.195 1.00 94.50 224 ALA A CA 1
ATOM 1775 C C . ALA A 1 224 ? -4.700 -19.073 8.630 1.00 94.50 224 ALA A C 1
ATOM 1777 O O . ALA A 1 224 ? -3.693 -19.749 8.784 1.00 94.50 224 ALA A O 1
ATOM 1778 N N . GLY A 1 225 ? -5.424 -18.644 9.669 1.00 94.12 225 GLY A N 1
ATOM 1779 C CA . GLY A 1 225 ? -5.110 -18.963 11.065 1.00 94.12 225 GLY A CA 1
ATOM 1780 C C . GLY A 1 225 ? -3.932 -18.182 11.655 1.00 94.12 225 GLY A C 1
ATOM 1781 O O . GLY A 1 225 ? -3.431 -18.550 12.715 1.00 94.12 225 GLY A O 1
ATOM 1782 N N . VAL A 1 226 ? -3.480 -17.108 11.001 1.00 93.62 226 VAL A N 1
ATOM 1783 C CA . VAL A 1 226 ? -2.378 -16.282 11.507 1.00 93.62 226 VAL A CA 1
ATOM 1784 C C . VAL A 1 226 ? -2.851 -15.488 12.735 1.00 93.62 226 VAL A C 1
ATOM 1786 O O . VAL A 1 226 ? -3.859 -14.778 12.646 1.00 93.62 226 VAL A O 1
ATOM 1789 N N . PRO A 1 227 ? -2.148 -15.579 13.881 1.00 89.31 227 PRO A N 1
ATOM 1790 C CA . PRO A 1 227 ? -2.482 -14.794 15.062 1.00 89.31 227 PRO A CA 1
ATOM 1791 C C . PRO A 1 227 ? -2.194 -13.308 14.820 1.00 89.31 227 PRO A C 1
ATOM 1793 O O . PRO A 1 227 ? -1.188 -12.962 14.208 1.00 89.31 227 PRO A O 1
ATOM 1796 N N . ASP A 1 228 ? -3.065 -12.440 15.339 1.00 89.94 228 ASP A N 1
ATOM 1797 C CA . ASP A 1 228 ? -2.965 -10.977 15.206 1.00 89.94 228 ASP A CA 1
ATOM 1798 C C . ASP A 1 228 ? -2.746 -10.506 13.746 1.00 89.94 228 ASP A C 1
ATOM 1800 O O . ASP A 1 228 ? -1.684 -9.985 13.380 1.00 89.94 228 ASP A O 1
ATOM 1804 N N . PRO A 1 229 ? -3.752 -10.710 12.873 1.00 93.25 229 PRO A N 1
ATOM 1805 C CA . PRO A 1 229 ? -3.607 -10.496 11.438 1.00 93.25 229 PRO A CA 1
ATOM 1806 C C . PRO A 1 229 ? -3.287 -9.040 11.083 1.00 93.25 229 PRO A C 1
ATOM 1808 O O . PRO A 1 229 ? -2.518 -8.796 10.156 1.00 93.25 229 PRO A O 1
ATOM 1811 N N . VAL A 1 230 ? -3.821 -8.061 11.820 1.00 92.50 230 VAL A N 1
ATOM 1812 C CA . VAL A 1 230 ? -3.558 -6.637 11.559 1.00 92.50 230 VAL A CA 1
ATOM 1813 C C . VAL A 1 230 ? -2.111 -6.276 11.871 1.00 92.50 230 VAL A C 1
ATOM 1815 O O . VAL A 1 230 ? -1.462 -5.603 11.066 1.00 92.50 230 VAL A O 1
ATOM 1818 N N . ARG A 1 231 ? -1.568 -6.749 12.998 1.00 92.25 231 ARG A N 1
ATOM 1819 C CA . ARG A 1 231 ? -0.158 -6.523 13.323 1.00 92.25 231 ARG A CA 1
ATOM 1820 C C . ARG A 1 231 ? 0.754 -7.226 12.320 1.00 92.25 231 ARG A C 1
ATOM 1822 O O . ARG A 1 231 ? 1.717 -6.620 11.858 1.00 92.25 231 ARG A O 1
ATOM 1829 N N . ALA A 1 232 ? 0.430 -8.457 11.920 1.00 93.88 232 ALA A N 1
ATOM 1830 C CA . ALA A 1 232 ? 1.167 -9.160 10.871 1.00 93.88 232 ALA A CA 1
ATOM 1831 C C . ALA A 1 232 ? 1.174 -8.373 9.545 1.00 93.88 232 ALA A C 1
ATOM 1833 O O . ALA A 1 232 ? 2.229 -8.222 8.932 1.00 93.88 232 ALA A O 1
ATOM 1834 N N . CYS A 1 233 ? 0.034 -7.795 9.151 1.00 94.81 233 CYS A N 1
ATOM 1835 C CA . CYS A 1 233 ? -0.069 -6.927 7.976 1.00 94.81 233 CYS A CA 1
ATOM 1836 C C . CYS A 1 233 ? 0.843 -5.698 8.059 1.00 94.81 233 CYS A C 1
ATOM 1838 O O . CYS A 1 233 ? 1.521 -5.369 7.085 1.00 94.81 233 CYS A O 1
ATOM 1840 N N 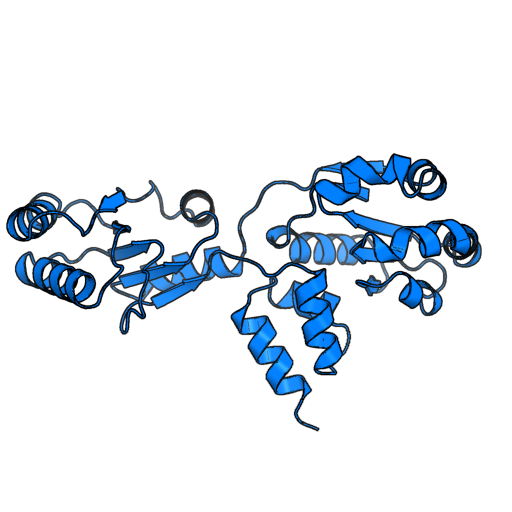. ALA A 1 234 ? 0.868 -5.028 9.215 1.00 93.12 234 ALA A N 1
ATOM 1841 C CA . ALA A 1 234 ? 1.726 -3.871 9.441 1.00 93.12 234 ALA A CA 1
ATOM 1842 C C . ALA A 1 234 ? 3.217 -4.240 9.352 1.00 93.12 234 ALA A C 1
ATOM 1844 O O . ALA A 1 234 ? 3.993 -3.506 8.746 1.00 93.12 234 ALA A O 1
ATOM 1845 N N . TRP A 1 235 ? 3.621 -5.395 9.893 1.00 92.88 235 TRP A N 1
ATOM 1846 C CA . TRP A 1 235 ? 5.016 -5.848 9.856 1.00 92.88 235 TRP A CA 1
ATOM 1847 C C . TRP A 1 235 ? 5.546 -6.111 8.453 1.00 92.88 235 TRP A C 1
ATOM 1849 O O . TRP A 1 235 ? 6.718 -5.842 8.192 1.00 92.88 235 TRP A O 1
ATOM 1859 N N . VAL A 1 236 ? 4.696 -6.609 7.557 1.00 93.69 236 VAL A N 1
ATOM 1860 C CA . VAL A 1 236 ? 5.060 -6.839 6.154 1.00 93.69 236 VAL A CA 1
ATOM 1861 C C . VAL A 1 236 ? 4.680 -5.677 5.239 1.00 93.69 236 VAL A C 1
ATOM 1863 O O . VAL A 1 236 ? 4.629 -5.849 4.028 1.00 93.69 236 VAL A O 1
ATOM 1866 N N . ASN A 1 237 ? 4.386 -4.496 5.797 1.00 93.88 237 ASN A N 1
ATOM 1867 C CA . ASN A 1 237 ? 4.050 -3.287 5.038 1.00 93.88 237 ASN A CA 1
ATOM 1868 C C . ASN A 1 237 ? 2.911 -3.472 4.015 1.00 93.88 237 ASN A C 1
ATOM 1870 O O . ASN A 1 237 ? 2.845 -2.758 3.014 1.00 93.88 237 ASN A O 1
ATOM 1874 N N . LEU A 1 238 ? 2.004 -4.426 4.264 1.00 94.25 238 LEU A N 1
ATOM 1875 C CA . LEU A 1 238 ? 0.935 -4.807 3.335 1.00 94.25 238 LEU A CA 1
ATOM 1876 C C . LEU A 1 238 ? 1.432 -5.211 1.929 1.00 94.25 238 LEU A C 1
ATOM 1878 O O . LEU A 1 238 ? 0.671 -5.120 0.961 1.00 94.25 238 LEU A O 1
ATOM 1882 N N . GLU A 1 239 ? 2.678 -5.681 1.814 1.00 94.62 239 GLU A N 1
ATOM 1883 C CA . GLU A 1 239 ? 3.243 -6.227 0.576 1.00 94.62 239 GLU A CA 1
ATOM 1884 C C . GLU A 1 239 ? 2.448 -7.480 0.146 1.00 94.62 239 GLU A C 1
ATOM 1886 O O . GLU A 1 239 ? 2.371 -8.445 0.919 1.00 94.62 239 GLU A O 1
ATOM 1891 N N . PRO A 1 240 ? 1.835 -7.498 -1.055 1.00 92.81 240 PRO A N 1
ATOM 1892 C CA . PRO A 1 240 ? 0.962 -8.592 -1.488 1.00 92.81 240 PRO A CA 1
ATOM 1893 C C . PRO A 1 240 ? 1.608 -9.984 -1.397 1.00 92.81 240 PRO A C 1
ATOM 1895 O O . PRO A 1 240 ? 1.011 -10.915 -0.847 1.00 92.81 240 PRO A O 1
ATOM 1898 N N . GLU A 1 241 ? 2.844 -10.129 -1.873 1.00 91.88 241 GLU A N 1
ATOM 1899 C CA . GLU A 1 241 ? 3.590 -11.389 -1.884 1.00 91.88 241 GLU A CA 1
ATOM 1900 C C . GLU A 1 241 ? 3.965 -11.860 -0.474 1.00 91.88 241 GLU A C 1
ATOM 1902 O O . GLU A 1 241 ? 3.943 -13.064 -0.176 1.00 91.88 241 GLU A O 1
ATOM 1907 N N . ALA A 1 242 ? 4.287 -10.926 0.423 1.00 93.56 242 ALA A N 1
ATOM 1908 C CA . ALA A 1 242 ? 4.583 -11.239 1.814 1.00 93.56 242 ALA A CA 1
ATOM 1909 C C . ALA A 1 242 ? 3.322 -11.717 2.549 1.00 93.56 242 ALA A C 1
ATOM 1911 O O . ALA A 1 242 ? 3.371 -12.722 3.262 1.00 93.56 242 ALA A O 1
ATOM 1912 N N . ILE A 1 243 ? 2.174 -11.072 2.308 1.00 95.56 243 ILE A N 1
ATOM 1913 C CA . ILE A 1 243 ? 0.868 -11.507 2.825 1.00 95.56 243 ILE A CA 1
ATOM 1914 C C . ILE A 1 243 ? 0.524 -12.913 2.326 1.00 95.56 243 ILE A C 1
ATOM 1916 O O . ILE A 1 243 ? 0.122 -13.766 3.119 1.00 95.56 243 ILE A O 1
ATOM 1920 N N . GLU A 1 244 ? 0.716 -13.197 1.036 1.00 94.44 244 GLU A N 1
ATOM 1921 C CA . GLU A 1 244 ? 0.482 -14.536 0.486 1.00 94.44 244 GLU A CA 1
ATOM 1922 C C . GLU A 1 244 ? 1.412 -15.583 1.118 1.00 94.44 244 GLU A C 1
ATOM 1924 O O . GLU A 1 244 ? 1.004 -16.709 1.411 1.00 94.44 244 GLU A O 1
ATOM 1929 N N . THR A 1 245 ? 2.672 -15.226 1.356 1.00 94.31 245 THR A N 1
ATOM 1930 C CA . THR A 1 245 ? 3.648 -16.114 1.996 1.00 94.31 245 THR A CA 1
ATOM 1931 C C . THR A 1 245 ? 3.261 -16.430 3.439 1.00 94.31 245 THR A C 1
ATOM 1933 O O . THR A 1 245 ? 3.208 -17.606 3.802 1.00 94.31 245 THR A O 1
ATOM 1936 N N . LEU A 1 246 ? 2.884 -15.422 4.228 1.00 94.44 246 LEU A N 1
ATOM 1937 C CA . LEU A 1 246 ? 2.379 -15.619 5.589 1.00 94.44 246 LEU A CA 1
ATOM 1938 C C . LEU A 1 246 ? 1.102 -16.468 5.612 1.00 94.44 246 LEU A C 1
ATOM 1940 O O . LEU A 1 246 ? 0.992 -17.397 6.412 1.00 94.44 246 LEU A O 1
ATOM 1944 N N . ALA A 1 247 ? 0.161 -16.209 4.699 1.00 94.19 247 ALA A N 1
ATOM 1945 C CA . ALA A 1 247 ? -1.074 -16.984 4.591 1.00 94.19 247 ALA A CA 1
ATOM 1946 C C . ALA A 1 247 ? -0.823 -18.459 4.225 1.00 94.19 247 ALA A C 1
ATOM 1948 O O . ALA A 1 247 ? -1.591 -19.339 4.614 1.00 94.19 247 ALA A O 1
ATOM 1949 N N . ARG A 1 248 ? 0.243 -18.760 3.473 1.00 93.06 248 ARG A N 1
ATOM 1950 C CA . ARG A 1 248 ? 0.641 -20.145 3.175 1.00 93.06 248 ARG A CA 1
ATOM 1951 C C . ARG A 1 248 ? 1.226 -20.847 4.397 1.00 93.06 248 ARG A C 1
ATOM 1953 O O . ARG A 1 248 ? 0.921 -22.018 4.602 1.00 93.06 248 ARG A O 1
ATOM 1960 N N . TRP A 1 249 ? 2.026 -20.150 5.204 1.00 89.56 249 TRP A N 1
ATOM 1961 C CA . TRP A 1 249 ? 2.619 -20.717 6.419 1.00 89.56 249 TRP A CA 1
ATOM 1962 C C . TRP A 1 249 ? 1.597 -20.942 7.533 1.00 89.56 249 TRP A C 1
ATOM 1964 O O . TRP A 1 249 ? 1.645 -21.984 8.174 1.00 89.56 249 TRP A O 1
ATOM 1974 N N . GLY A 1 250 ? 0.624 -20.042 7.713 1.00 82.12 250 GLY A N 1
ATOM 1975 C CA . GLY A 1 250 ? -0.431 -20.214 8.725 1.00 82.12 250 GLY A CA 1
ATOM 1976 C C . GLY A 1 250 ? -1.301 -21.464 8.523 1.00 82.12 250 GLY A C 1
ATOM 1977 O O . GLY A 1 250 ? -1.841 -22.012 9.477 1.00 82.12 250 GLY A O 1
ATOM 1978 N N . LYS A 1 251 ? -1.392 -21.969 7.285 1.00 77.12 251 LYS A N 1
ATOM 1979 C CA . LYS A 1 251 ? -2.149 -23.186 6.945 1.00 77.12 251 LYS A CA 1
ATOM 1980 C C . LYS A 1 251 ? -1.423 -24.494 7.282 1.00 77.12 251 LYS A C 1
ATOM 1982 O O . LYS A 1 251 ? -2.012 -25.556 7.084 1.00 77.12 251 LYS A O 1
ATOM 1987 N N . GLN A 1 252 ? -0.163 -24.448 7.719 1.00 64.81 252 GLN A N 1
ATOM 1988 C CA . GLN A 1 252 ? 0.574 -25.644 8.128 1.00 64.81 252 GLN A CA 1
ATOM 1989 C C . GLN A 1 252 ? 0.324 -25.906 9.627 1.00 64.81 252 GLN A C 1
ATOM 1991 O O . GLN A 1 252 ? 0.662 -25.039 10.431 1.00 64.81 252 GLN A O 1
ATOM 1996 N N . PRO A 1 253 ? -0.314 -27.037 9.994 1.00 54.28 253 PRO A N 1
ATOM 1997 C CA . PRO A 1 253 ? -0.634 -27.377 11.383 1.00 54.28 253 PRO A CA 1
ATOM 1998 C C . PRO A 1 253 ? 0.598 -27.732 12.223 1.00 54.28 253 PRO A C 1
ATOM 2000 O O . PRO A 1 253 ? 1.595 -28.226 11.645 1.00 54.28 253 PRO A O 1
#

Sequence (253 aa):
MIRGARPERLRELLLALEELDAGPVRASERAEDLRECDEGQLILLALREADLDWLNFNRPLFVQRRLRAVLWVEDELADRLKFLAPDLHDWISHFVKCPPGVPEHARAGLSMGLRWWPGLAWRGGDFAATWVASQEGASPPVRSAKIDYGDLVALLEDSSDVPVRAWTDVDTLHALTRLRWALAESGYSGRNVLLDPGISTPGWFPVDGHCTTLVEAARRLREAGVPDPVRACAWVNLEPEAIETLARWGKQP

Foldseek 3Di:
DEEQFDLQCLLVVLVVVPVVDPDHEAEDAAPVCLVVDAALHEYEYADDLVRQVVCLVCVVSCVVSVYHYDYRYRNVCVVCNCVSHVSVVVVDPDYHYDDDDFHPQLLVLVVVQQVPAQAAEEADDDPQRSCVVNVVDDDADEDELPDDLVVLLVVLLVCLPRQEHEYEDQQDPVSLVSNVVSCVVSVRRHHYYYYNHNDDRPRHRYGYRDADDLSVLLVLLVVLQNPSRSVLCSVVSRDPVSSVVNSVVSNPD

Radius of gyration: 22.84 Å; chains: 1; bounding box: 52×42×66 Å

Secondary structure (DSSP, 8-state):
-EES--GGGHHHHHHHHHHH-SSPPEEES-GGGGGGPPTT-EEEEE--GGGHHHHHHTHHHHHHTT-EEEEEE-HHHHHHHHHH-HHHHHT----EEPPP---HHHHHHHHHHHHH-SEEEEESS-HHHHHHHTT-SSPPPEEETTS-HHHHHHHHHTTTT-SEEEEE---SHHHHHHHHHHHHHTT--SEEEEES-SS--TTSEEEE-----HHHHHHHHHHTT-SSHHHHHHHTTT-HHHHHHHHHHHT--